Protein AF-A0A9P8PNG7-F1 (afdb_monomer)

InterPro domains:
  IPR003750 Putative RNA methyltransferase C9orf114-like [PF02598] (28-281)
  IPR003750 Putative RNA methyltransferase C9orf114-like [PTHR12150] (26-283)
  IPR029026 tRNA (guanine-N1-)-methyltransferase, N-terminal [G3DSA:3.40.1280.10] (13-124)
  IPR029026 tRNA (guanine-N1-)-methyltransferase, N-terminal [G3DSA:3.40.1280.10] (131-284)
  IPR029028 Alpha/beta knot methyltransferases [SSF75217] (38-167)

Solvent-accessible surface area (backbone atoms only — not comparable to full-atom values): 18399 Å² total; per-residue (Å²): 141,81,91,77,82,88,84,89,85,85,85,86,88,82,90,76,94,81,83,89,76,90,78,83,79,89,73,92,68,84,79,78,77,68,70,79,71,82,72,78,51,69,66,60,53,50,52,49,52,52,56,47,51,52,68,43,46,80,73,46,46,78,76,74,49,60,74,89,56,53,71,74,38,71,62,60,74,77,49,86,62,59,66,59,25,73,66,56,54,86,61,92,78,53,54,54,39,59,26,37,25,35,67,99,65,66,100,66,74,86,75,75,87,72,91,77,76,76,78,69,62,54,28,40,33,26,45,59,65,58,99,57,67,47,66,41,57,99,51,72,42,58,48,78,38,79,44,37,30,34,66,83,74,25,36,82,49,54,65,65,72,70,47,62,87,39,63,74,90,39,49,47,84,68,78,85,80,81,86,60,89,46,49,64,40,58,58,77,66,41,93,43,95,85,36,61,74,42,31,32,40,27,76,14,58,44,74,78,73,75,92,75,84,73,97,58,49,71,68,72,81,69,90,73,95,72,42,74,40,79,46,76,38,36,65,68,60,52,42,50,41,37,63,76,35,41,89,79,41,79,95,63,92,55,64,65,82,69,45,66,18,33,52,88,69,75,80,59,32,46,52,76,58,37,51,54,53,51,52,54,54,59,77,73,101

Secondary structure (DSSP, 8-state):
-----PPP------------------------------PPPHHHHHHHHHHHHHTS-GGGHHHHS-GGGGGGHHHHTTSPP-TTSGGGS--TT-SEEEEEEE-S--SSSPPP--TT----SEESEEE-SSSSPEEPSS--EETT-EEEEETTTTEEE-HHHHHTT--GGG----------SSHHHHHHT-SSTT--SEEEEEE-S--S--------PBP---SS---EEEEEE-HHHHHHHHHHHGGGSTT---GGGG-SEE----TT--HHHHHHHHHHHHHT-

Foldseek 3Di:
DDDDDDDDDDDDDDDDDDDDDDDDDPDPDPPPPPPPPPDDDPVLVLVLLLQVVLLDAPLCCPVQDDPVNVVSCPPSVVDDRPCLAPQNDPDPPQQKAKWFAAAPDDPDDDDDCPPDDDPPQWAQWTCRNDPGTQGADPDIDGHGDIFMARSVNRHTDDLCVSQVPQDDSSNDNGDHRDDQPALVCLFPVDPDPVTFPFEEEEEAQDQPDPPDDQPAAADDDDPDDGRYHYDYYHPVVQQVRCVVCVVVVPPDDGSSVRHRHYHYDDPNHHSVRSVVRSVVVVVVD

Sequence (285 aa):
MDSLRAPVEEPLNLNSNADKKKIKFDDDVQTQTSKPREDISEETMIIATILQYFVTPPYLVKTIFKQKFFKNFRYAKNLPKLSTLPFMATSVHARFREGLTVRMGKISKPLNKSKNHQPLKNTRYVNIGYQKYLELQGQQVPTNVRVTVDTETKKVVSPLEAYKEQVGAKSSYGYHVRIAKTFSSIFTESSYKDGYSQSIYINSGDYFHKDVKLDLPSFELKNGNANLLLLLCKFNDLDYAFQQDRKNLGGIEKVEEFLDSIVEIPEGVRVEDACLIALTKISNS

Structure (mmCIF, N/CA/C/O backbone):
data_AF-A0A9P8PNG7-F1
#
_entry.id   AF-A0A9P8PNG7-F1
#
loop_
_atom_site.group_PDB
_atom_site.id
_atom_site.type_symbol
_atom_site.label_atom_id
_atom_site.label_alt_id
_atom_site.label_comp_id
_atom_site.label_asym_id
_atom_site.label_entity_id
_atom_site.label_seq_id
_atom_site.pdbx_PDB_ins_code
_atom_site.Cartn_x
_atom_site.Cartn_y
_atom_site.Cartn_z
_atom_site.occupancy
_atom_site.B_iso_or_equiv
_atom_site.auth_seq_id
_atom_site.auth_comp_id
_atom_site.auth_asym_id
_atom_site.auth_atom_id
_atom_site.pdbx_PDB_model_num
ATOM 1 N N . MET A 1 1 ? -8.939 81.592 -3.211 1.00 36.41 1 MET A N 1
ATOM 2 C CA . MET A 1 1 ? -9.921 81.298 -4.267 1.00 36.41 1 MET A CA 1
ATOM 3 C C . MET A 1 1 ? -9.529 79.970 -4.886 1.00 36.41 1 MET A C 1
ATOM 5 O O . MET A 1 1 ? -8.485 79.918 -5.512 1.00 36.41 1 MET A O 1
ATOM 9 N N . ASP A 1 2 ? -10.198 78.845 -4.727 1.00 35.28 2 ASP A N 1
ATOM 10 C CA . ASP A 1 2 ? -11.208 78.378 -3.784 1.00 35.28 2 ASP A CA 1
ATOM 11 C C . ASP A 1 2 ? -11.033 76.858 -3.761 1.00 35.28 2 ASP A C 1
ATOM 13 O O . ASP A 1 2 ? -10.887 76.224 -4.806 1.00 35.28 2 ASP A O 1
ATOM 17 N N . SER A 1 3 ? -10.985 76.282 -2.566 1.00 38.31 3 SER A N 1
ATOM 18 C CA . SER A 1 3 ? -10.995 74.844 -2.336 1.00 38.31 3 SER A CA 1
ATOM 19 C C . SER A 1 3 ? -12.445 74.396 -2.158 1.00 38.31 3 SER A C 1
ATOM 21 O O . SER A 1 3 ? -13.113 74.797 -1.209 1.00 38.31 3 SER A O 1
ATOM 23 N N . LEU A 1 4 ? -12.952 73.556 -3.059 1.00 33.12 4 LEU A N 1
ATOM 24 C CA . LEU A 1 4 ? -14.296 72.975 -2.960 1.00 33.12 4 LEU A CA 1
ATOM 25 C C . LEU A 1 4 ? -14.180 71.484 -3.299 1.00 33.12 4 LEU A C 1
ATOM 27 O O . LEU A 1 4 ? -13.807 71.119 -4.406 1.00 33.12 4 LEU A O 1
ATOM 31 N N . ARG A 1 5 ? -14.154 70.617 -2.278 1.00 33.41 5 ARG A N 1
ATOM 32 C CA . ARG A 1 5 ? -15.317 69.917 -1.693 1.00 33.41 5 ARG A CA 1
ATOM 33 C C . ARG A 1 5 ? -16.067 69.062 -2.718 1.00 33.41 5 ARG A C 1
ATOM 35 O O . ARG A 1 5 ? -16.719 69.580 -3.614 1.00 33.41 5 ARG A O 1
ATOM 42 N N . ALA A 1 6 ? -16.009 67.748 -2.506 1.00 38.78 6 ALA A N 1
ATOM 43 C CA . ALA A 1 6 ? -16.925 66.789 -3.110 1.00 38.78 6 ALA A CA 1
ATOM 44 C C . ALA A 1 6 ? -18.362 67.017 -2.603 1.00 38.78 6 ALA A C 1
ATOM 46 O O . ALA A 1 6 ?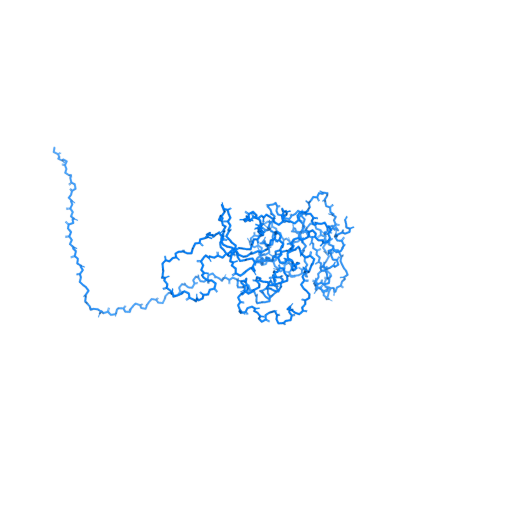 -18.525 67.392 -1.436 1.00 38.78 6 ALA A O 1
ATOM 47 N N . PRO A 1 7 ? -19.391 66.711 -3.409 1.00 36.28 7 PRO A N 1
ATOM 48 C CA . PRO A 1 7 ? -20.730 66.480 -2.903 1.00 36.28 7 PRO A CA 1
ATOM 49 C C . PRO A 1 7 ? -21.071 64.987 -2.839 1.00 36.28 7 PRO A C 1
ATOM 51 O O . PRO A 1 7 ? -20.783 64.195 -3.734 1.00 36.28 7 PRO A O 1
ATOM 54 N N . VAL A 1 8 ? -21.703 64.671 -1.718 1.00 37.38 8 VAL A N 1
ATOM 55 C CA . VAL A 1 8 ? -22.447 63.468 -1.355 1.00 37.38 8 VAL A CA 1
ATOM 56 C C . VAL A 1 8 ? -23.731 63.394 -2.180 1.00 37.38 8 VAL A C 1
ATOM 58 O O . VAL A 1 8 ? -24.441 64.392 -2.229 1.00 37.38 8 VAL A O 1
ATOM 61 N N . GLU A 1 9 ? -24.085 62.216 -2.699 1.00 32.47 9 GLU A N 1
ATOM 62 C CA . GLU A 1 9 ? -25.485 61.861 -2.970 1.00 32.47 9 GLU A CA 1
ATOM 63 C C . GLU A 1 9 ? -25.753 60.389 -2.610 1.00 32.47 9 GLU A C 1
ATOM 65 O O . GLU A 1 9 ? -25.312 59.453 -3.270 1.00 32.47 9 GLU A O 1
ATOM 70 N N . GLU A 1 10 ? -26.510 60.214 -1.534 1.00 30.70 10 GLU A N 1
ATOM 71 C CA . GLU A 1 10 ? -27.479 59.138 -1.316 1.00 30.70 10 GLU A CA 1
ATOM 72 C C . GLU A 1 10 ? -28.811 59.853 -0.999 1.00 30.70 10 GLU A C 1
ATOM 74 O O . GLU A 1 10 ? -28.762 61.011 -0.568 1.00 30.70 10 GLU A O 1
ATOM 79 N N . PRO A 1 11 ? -29.994 59.213 -1.073 1.00 41.03 11 PRO A N 1
ATOM 80 C CA . PRO A 1 11 ? -30.281 57.834 -1.484 1.00 41.03 11 PRO A CA 1
ATOM 81 C C . PRO A 1 11 ? -31.478 57.761 -2.462 1.00 41.03 11 PRO A C 1
ATOM 83 O O . PRO A 1 11 ? -32.134 58.762 -2.719 1.00 41.03 11 PRO A O 1
ATOM 86 N N . LEU A 1 12 ? -31.848 56.568 -2.945 1.00 29.08 12 LEU A N 1
ATOM 87 C CA . LEU A 1 12 ? -33.268 56.191 -3.060 1.00 29.08 12 LEU A CA 1
ATOM 88 C C . LEU A 1 12 ? -33.429 54.676 -3.227 1.00 29.08 12 LEU A C 1
ATOM 90 O O . LEU A 1 12 ? -32.909 54.035 -4.135 1.00 29.08 12 LEU A O 1
ATOM 94 N N . ASN A 1 13 ? -34.164 54.133 -2.266 1.00 31.81 13 ASN A N 1
ATOM 95 C CA . ASN A 1 13 ? -34.478 52.737 -2.038 1.00 31.81 13 ASN A CA 1
ATOM 96 C C . ASN A 1 13 ? -35.727 52.363 -2.852 1.00 31.81 13 ASN A C 1
ATOM 98 O O . ASN A 1 13 ? -36.773 52.986 -2.678 1.00 31.81 13 ASN A O 1
ATOM 102 N N . LEU A 1 14 ? -35.639 51.348 -3.712 1.00 29.52 14 LEU A N 1
ATOM 103 C CA . LEU A 1 14 ? -36.788 50.784 -4.425 1.00 29.52 14 LEU A CA 1
ATOM 104 C C . LEU A 1 14 ? -36.790 49.262 -4.273 1.00 29.52 14 LEU A C 1
ATOM 106 O O . LEU A 1 14 ? -36.265 48.520 -5.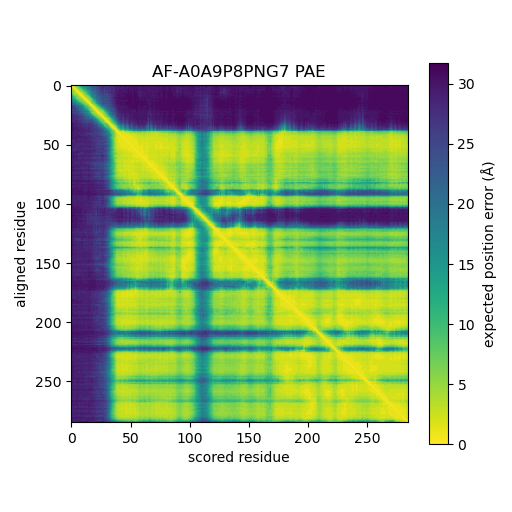098 1.00 29.52 14 LEU A O 1
ATOM 110 N N . ASN A 1 15 ? -37.427 48.809 -3.194 1.00 30.11 15 ASN A N 1
ATOM 111 C CA . ASN A 1 15 ? -37.996 47.473 -3.099 1.00 30.11 15 ASN A CA 1
ATOM 112 C C . ASN A 1 15 ? -39.473 47.549 -3.506 1.00 30.11 15 ASN A C 1
ATOM 114 O O . ASN A 1 15 ? -40.310 47.990 -2.720 1.00 30.11 15 ASN A O 1
ATOM 118 N N . SER A 1 16 ? -39.813 47.049 -4.691 1.00 33.28 16 SER A N 1
ATOM 119 C CA . SER A 1 16 ? -41.145 46.498 -4.952 1.00 33.28 16 SER A CA 1
ATOM 120 C C . SER A 1 16 ? -41.071 45.426 -6.042 1.00 33.28 16 SER A C 1
ATOM 122 O O . SER A 1 16 ? -40.831 45.677 -7.217 1.00 33.28 16 SER A O 1
ATOM 124 N N . ASN A 1 17 ? -41.261 44.180 -5.606 1.00 32.38 17 ASN A N 1
ATOM 125 C CA . ASN A 1 17 ? -41.518 43.030 -6.461 1.00 32.38 17 ASN A CA 1
ATOM 126 C C . ASN A 1 17 ? -42.941 43.122 -7.027 1.00 32.38 17 ASN A C 1
ATOM 128 O O . ASN A 1 17 ? -43.886 43.011 -6.247 1.00 32.38 17 ASN A O 1
ATOM 132 N N . ALA A 1 18 ? -43.094 43.204 -8.350 1.00 30.88 18 ALA A N 1
ATOM 133 C CA . ALA A 1 18 ? -44.226 42.608 -9.065 1.00 30.88 18 ALA A CA 1
ATOM 134 C C . ALA A 1 18 ? -43.918 42.421 -10.567 1.00 30.88 18 ALA A C 1
ATOM 136 O O . ALA A 1 18 ? -43.518 43.347 -11.260 1.00 30.88 18 ALA A O 1
ATOM 137 N N . ASP A 1 19 ? -44.162 41.192 -11.030 1.00 34.00 19 ASP A N 1
ATOM 138 C CA . ASP A 1 19 ? -44.520 40.786 -12.396 1.00 34.00 19 ASP A CA 1
ATOM 139 C C . ASP A 1 19 ? -43.464 40.637 -13.511 1.00 34.00 19 ASP A C 1
ATOM 141 O O . ASP A 1 19 ? -43.309 41.416 -14.446 1.00 34.00 19 ASP A O 1
ATOM 145 N N . LYS A 1 20 ? -42.833 39.455 -13.455 1.00 37.72 20 LYS A N 1
ATOM 146 C CA . LYS A 1 20 ? -42.592 38.489 -14.549 1.00 37.72 20 LYS A CA 1
ATOM 147 C C . LYS A 1 20 ? -42.853 38.975 -15.993 1.00 37.72 20 LYS A C 1
ATOM 149 O O . LYS A 1 20 ? -43.935 38.773 -16.543 1.00 37.72 20 LYS A O 1
ATOM 154 N N . LYS A 1 21 ? -41.770 39.304 -16.701 1.00 34.97 21 LYS A N 1
ATOM 155 C CA . LYS A 1 21 ? -41.579 38.896 -18.105 1.00 34.97 21 LYS A CA 1
ATOM 156 C C . LYS A 1 21 ? -40.333 38.020 -18.200 1.00 34.97 21 LYS A C 1
ATOM 158 O O . LYS A 1 21 ? -39.232 38.446 -17.876 1.00 34.97 21 LYS A O 1
ATOM 163 N N . LYS A 1 22 ? -40.534 36.759 -18.599 1.00 33.22 22 LYS A N 1
ATOM 164 C CA . LYS A 1 22 ? -39.462 35.807 -18.910 1.00 33.22 22 LYS A CA 1
ATOM 165 C C . LYS A 1 22 ? -38.735 36.300 -20.158 1.00 33.22 22 LYS A C 1
ATOM 167 O O . LYS A 1 22 ? -39.289 36.200 -21.249 1.00 33.22 22 LYS A O 1
ATOM 172 N N . ILE A 1 23 ? -37.518 36.802 -19.997 1.00 40.41 23 ILE A N 1
ATOM 173 C CA . ILE A 1 23 ? -36.607 37.019 -21.118 1.00 40.41 23 ILE A CA 1
ATOM 174 C C . ILE A 1 23 ? -35.769 35.745 -21.239 1.00 40.41 23 ILE A C 1
ATOM 176 O O . ILE A 1 23 ? -34.995 35.413 -20.343 1.00 40.41 23 ILE A O 1
ATOM 180 N N . LYS A 1 24 ? -36.023 34.977 -22.301 1.00 32.12 24 LYS A N 1
ATOM 181 C CA . LYS A 1 24 ? -35.167 33.871 -22.732 1.00 32.12 24 LYS A CA 1
ATOM 182 C C . LYS A 1 24 ? -33.953 34.488 -23.420 1.00 32.12 24 LYS A C 1
ATOM 184 O O . LYS A 1 24 ? -34.118 35.111 -24.462 1.00 32.12 24 LYS A O 1
ATOM 189 N N . PHE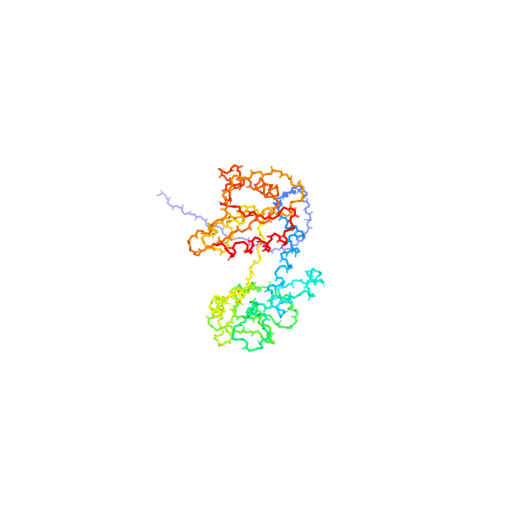 A 1 25 ? -32.777 34.290 -22.845 1.00 34.91 25 PHE A N 1
ATOM 190 C CA . PHE A 1 25 ? -31.523 34.395 -23.576 1.00 34.91 25 PHE A CA 1
ATOM 191 C C . PHE A 1 25 ? -31.069 32.959 -23.853 1.00 34.91 25 PHE A C 1
ATOM 193 O O . PHE A 1 25 ? -30.659 32.255 -22.931 1.00 34.91 25 PHE A O 1
ATOM 200 N N . ASP A 1 26 ? -31.273 32.508 -25.094 1.00 37.28 26 ASP A N 1
ATOM 201 C CA . ASP A 1 26 ? -30.533 31.376 -25.656 1.00 37.28 26 ASP A CA 1
ATOM 202 C C . ASP A 1 26 ? -29.139 31.912 -25.982 1.00 37.28 26 ASP A C 1
ATOM 204 O O . ASP A 1 26 ? -28.942 32.531 -27.022 1.00 37.28 26 ASP A O 1
ATOM 208 N N . ASP A 1 27 ? -28.200 31.710 -25.064 1.00 34.91 27 ASP A N 1
ATOM 209 C CA . ASP A 1 27 ? -26.776 31.746 -25.379 1.00 34.91 27 ASP A CA 1
ATOM 210 C C . ASP A 1 27 ? -26.239 30.328 -25.192 1.00 34.91 27 ASP A C 1
ATOM 212 O O . ASP A 1 27 ? -25.815 29.906 -24.110 1.00 34.91 27 ASP A O 1
ATOM 216 N N . ASP A 1 28 ? -26.317 29.580 -26.291 1.00 40.34 28 ASP A N 1
ATOM 217 C CA . ASP A 1 28 ? -25.558 28.365 -26.545 1.00 40.34 28 ASP A CA 1
ATOM 218 C C . ASP A 1 28 ? -24.060 28.685 -26.499 1.00 40.34 28 ASP A C 1
ATOM 220 O O . ASP A 1 28 ? -23.395 28.890 -27.511 1.00 40.34 28 ASP A O 1
ATOM 224 N N . VAL A 1 29 ? -23.500 28.687 -25.294 1.00 34.41 29 VAL A N 1
ATOM 225 C CA . VAL A 1 29 ? -22.080 28.421 -25.084 1.00 34.41 29 VAL A CA 1
ATOM 226 C C . VAL A 1 29 ? -21.979 27.420 -23.945 1.00 34.41 29 VAL A C 1
ATOM 228 O O . VAL A 1 29 ? -21.749 27.751 -22.782 1.00 34.41 29 VAL A O 1
ATOM 231 N N . GLN A 1 30 ? -22.159 26.143 -24.289 1.00 31.52 30 GLN A N 1
ATOM 232 C CA . GLN A 1 30 ? -21.632 25.056 -23.477 1.00 31.52 30 GLN A CA 1
ATOM 233 C C . GLN A 1 30 ? -20.105 25.142 -23.505 1.00 31.52 30 GLN A C 1
ATOM 235 O O . GLN A 1 30 ? -19.435 24.449 -24.269 1.00 31.52 30 GLN A O 1
ATOM 240 N N . THR A 1 31 ? -19.525 25.970 -22.641 1.00 32.62 31 THR A N 1
ATOM 241 C CA . THR A 1 31 ? -18.119 25.838 -22.272 1.00 32.62 31 THR A CA 1
ATOM 242 C C . THR A 1 31 ? -18.007 24.581 -21.414 1.00 32.62 31 THR A C 1
ATOM 244 O O . THR A 1 31 ? -17.986 24.632 -20.182 1.00 32.62 31 THR A O 1
ATOM 247 N N . GLN A 1 32 ? -17.969 23.420 -22.070 1.00 36.47 32 GLN A N 1
ATOM 248 C CA . GLN A 1 32 ? -17.536 22.165 -21.469 1.00 36.47 32 GLN A CA 1
ATOM 249 C C . GLN A 1 32 ? -16.052 22.301 -21.115 1.00 36.47 32 GLN A C 1
ATOM 251 O O . GLN A 1 32 ? -15.165 21.806 -21.797 1.00 36.47 32 GLN A O 1
ATOM 256 N N . THR A 1 33 ? -15.765 22.975 -20.007 1.00 38.25 33 THR A N 1
ATOM 257 C CA . THR A 1 33 ? -14.509 22.798 -19.278 1.00 38.25 33 THR A CA 1
ATOM 258 C C . THR A 1 33 ? -14.675 21.653 -18.283 1.00 38.25 33 THR A C 1
ATOM 260 O O . THR A 1 33 ? -14.358 21.756 -17.100 1.00 38.25 33 THR A O 1
ATOM 263 N N . SER A 1 34 ? -15.157 20.506 -18.764 1.00 36.56 34 SER A N 1
ATOM 264 C CA . SER A 1 34 ? -14.860 19.243 -18.105 1.00 36.56 34 SER A CA 1
ATOM 265 C C . SER A 1 34 ? -13.420 18.896 -18.461 1.00 36.56 34 SER A C 1
ATOM 267 O O . SER A 1 34 ? -13.156 18.267 -19.483 1.00 36.56 34 SER A O 1
ATOM 269 N N . LYS A 1 35 ? -12.467 19.297 -17.608 1.00 42.03 35 LYS A N 1
ATOM 270 C CA . LYS A 1 35 ? -11.224 18.522 -17.501 1.00 42.03 35 LYS A CA 1
ATOM 271 C C . LYS A 1 35 ? -11.658 17.057 -17.380 1.00 42.03 35 LYS A C 1
ATOM 273 O O . LYS A 1 35 ? -12.482 16.798 -16.493 1.00 42.03 35 LYS A O 1
ATOM 278 N N . PRO A 1 36 ? -11.189 16.123 -18.223 1.00 39.75 36 PRO A N 1
ATOM 279 C CA . PRO A 1 36 ? -11.459 14.723 -17.969 1.00 39.75 36 PRO A CA 1
ATOM 280 C C . PRO A 1 36 ? -10.836 14.440 -16.604 1.00 39.75 36 PRO A C 1
ATOM 282 O O . PRO A 1 36 ? -9.623 14.514 -16.420 1.00 39.75 36 PRO A O 1
ATOM 285 N N . ARG A 1 37 ? -11.676 14.224 -15.589 1.00 49.56 37 ARG A N 1
ATOM 286 C CA . ARG A 1 37 ? -11.213 13.456 -14.444 1.00 49.56 37 ARG A CA 1
ATOM 287 C C . ARG A 1 37 ? -10.937 12.102 -15.061 1.00 49.56 37 ARG A C 1
ATOM 289 O O . ARG A 1 37 ? -11.875 11.476 -15.534 1.00 49.56 37 ARG A O 1
ATOM 296 N N . GLU A 1 38 ? -9.670 11.724 -15.155 1.00 59.75 38 GLU A N 1
ATOM 297 C CA . GLU A 1 38 ? -9.319 10.341 -15.448 1.00 59.75 38 GLU A CA 1
ATOM 298 C C . GLU A 1 38 ? -10.017 9.493 -14.388 1.00 59.75 38 GLU A C 1
ATOM 300 O O . GLU A 1 38 ? -9.663 9.506 -13.201 1.00 59.75 38 GLU A O 1
ATOM 305 N N . ASP A 1 39 ? -11.127 8.893 -14.800 1.00 78.12 39 ASP A N 1
ATOM 306 C CA . ASP A 1 39 ? -11.929 8.051 -13.945 1.00 78.12 39 ASP A CA 1
ATOM 307 C C . ASP A 1 39 ? -11.121 6.777 -13.704 1.00 78.12 39 ASP A C 1
ATOM 309 O O . ASP A 1 39 ? -10.657 6.114 -14.629 1.00 78.12 39 ASP A O 1
ATOM 313 N N . ILE A 1 40 ? -10.904 6.467 -12.426 1.00 88.25 40 ILE A N 1
ATOM 314 C CA . ILE A 1 40 ? -10.203 5.252 -12.015 1.00 88.25 40 ILE A CA 1
ATOM 315 C C . ILE A 1 40 ? -11.011 4.056 -12.529 1.00 88.25 40 ILE A C 1
ATOM 317 O O . ILE A 1 40 ? -12.208 3.970 -12.237 1.00 88.25 40 ILE A O 1
ATOM 321 N N . SER A 1 41 ? -10.358 3.136 -13.248 1.00 91.19 41 SER A N 1
ATOM 322 C CA . SER A 1 41 ? -11.032 1.967 -13.823 1.00 91.19 41 SER A CA 1
ATOM 323 C C . SER A 1 41 ? -11.742 1.124 -12.761 1.00 91.19 41 SER A C 1
ATOM 325 O O . SER A 1 41 ? -11.333 1.067 -11.590 1.00 91.19 41 SER A O 1
ATOM 327 N N . GLU A 1 42 ? -12.823 0.451 -13.160 1.00 91.38 42 GLU A N 1
ATOM 328 C CA . GLU A 1 42 ? -13.585 -0.396 -12.244 1.00 91.38 42 GLU A CA 1
ATOM 329 C C . GLU A 1 42 ? -12.723 -1.538 -11.691 1.00 91.38 42 GLU A C 1
ATOM 331 O O . GLU A 1 42 ? -12.808 -1.841 -10.499 1.00 91.38 42 GLU A O 1
ATOM 336 N N . GLU A 1 43 ? -11.836 -2.109 -12.506 1.00 92.56 43 GLU A N 1
ATOM 337 C CA . GLU A 1 43 ? -10.895 -3.168 -12.134 1.00 92.56 43 GLU A CA 1
ATOM 338 C C . GLU A 1 43 ? -9.923 -2.691 -11.052 1.00 92.56 43 GLU A C 1
ATOM 340 O O . GLU A 1 43 ? -9.762 -3.354 -10.022 1.00 92.56 43 GLU A O 1
ATOM 345 N N . THR A 1 44 ? -9.345 -1.498 -11.227 1.00 93.25 44 THR A N 1
ATOM 346 C CA . THR A 1 44 ? -8.459 -0.875 -10.231 1.00 93.25 44 THR A CA 1
ATOM 347 C C . THR A 1 44 ? -9.198 -0.668 -8.914 1.00 93.25 44 THR A C 1
ATOM 349 O O . THR A 1 44 ? -8.700 -1.013 -7.838 1.00 93.25 44 THR A O 1
ATOM 352 N N . MET A 1 45 ? -10.431 -0.161 -8.985 1.00 93.12 45 MET A N 1
ATOM 353 C CA . MET A 1 45 ? -11.269 0.030 -7.805 1.00 93.12 45 MET A CA 1
ATOM 354 C C . MET A 1 45 ? -11.626 -1.294 -7.125 1.00 93.12 45 MET A C 1
ATOM 356 O O . MET A 1 45 ? -11.673 -1.340 -5.893 1.00 93.12 45 MET A O 1
ATOM 360 N N . ILE A 1 46 ? -11.877 -2.366 -7.881 1.00 94.38 46 ILE A N 1
ATOM 361 C CA . ILE A 1 46 ? -12.158 -3.702 -7.341 1.00 94.38 46 ILE A CA 1
ATOM 362 C C . ILE A 1 46 ? -10.946 -4.221 -6.571 1.00 94.38 46 ILE A C 1
ATOM 364 O O . ILE A 1 46 ? -11.098 -4.567 -5.396 1.00 94.38 46 ILE A O 1
ATOM 368 N N . ILE A 1 47 ? -9.760 -4.220 -7.185 1.00 94.00 47 ILE A N 1
ATOM 369 C CA . ILE A 1 47 ? -8.524 -4.707 -6.559 1.00 94.00 47 ILE A CA 1
ATOM 370 C C . ILE A 1 47 ? -8.226 -3.902 -5.292 1.00 94.00 47 ILE A C 1
ATOM 372 O O . ILE A 1 47 ? -8.092 -4.484 -4.214 1.00 94.00 47 ILE A O 1
ATOM 376 N N . ALA A 1 48 ? -8.228 -2.569 -5.376 1.00 94.94 48 ALA A N 1
ATOM 377 C CA . ALA A 1 48 ? -7.965 -1.709 -4.224 1.00 94.94 48 ALA A CA 1
ATOM 378 C C . ALA A 1 48 ? -8.965 -1.951 -3.078 1.00 94.94 48 ALA A C 1
ATOM 380 O O . ALA A 1 48 ? -8.592 -2.022 -1.906 1.00 94.94 48 ALA A O 1
ATOM 381 N N . THR A 1 49 ? -10.243 -2.142 -3.412 1.00 95.06 49 THR A N 1
ATOM 382 C CA . THR A 1 49 ? -11.304 -2.422 -2.437 1.00 95.06 49 THR A CA 1
ATOM 383 C C . THR A 1 49 ? -11.121 -3.784 -1.763 1.00 95.06 49 THR A C 1
ATOM 385 O O . THR A 1 49 ? -11.314 -3.895 -0.550 1.00 95.06 49 THR A O 1
ATOM 388 N N . ILE A 1 50 ? -10.741 -4.820 -2.517 1.00 95.19 50 ILE A N 1
ATOM 389 C CA . ILE A 1 50 ? -10.482 -6.165 -1.985 1.00 95.19 50 ILE A CA 1
ATOM 390 C C . ILE A 1 50 ? -9.239 -6.158 -1.088 1.00 95.19 50 ILE A C 1
ATOM 392 O O . ILE A 1 50 ? -9.300 -6.660 0.036 1.00 95.19 50 ILE A O 1
ATOM 396 N N . LEU A 1 51 ? -8.143 -5.530 -1.519 1.00 94.44 51 LEU A N 1
ATOM 397 C CA . LEU A 1 51 ? -6.929 -5.402 -0.709 1.00 94.44 51 LEU A CA 1
ATOM 398 C C . LEU A 1 51 ? -7.2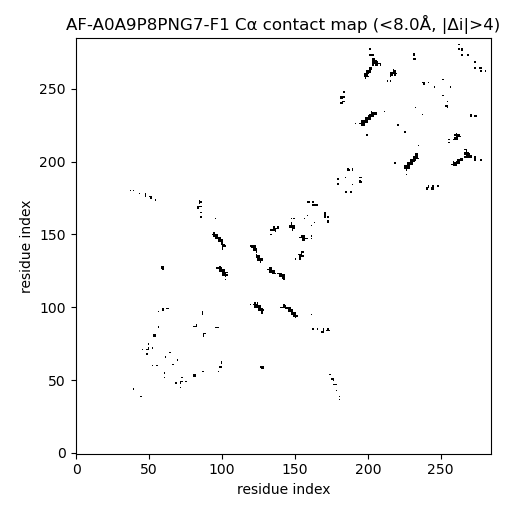09 -4.642 0.593 1.00 94.44 51 LEU A C 1
ATOM 400 O O . LEU A 1 51 ? -6.838 -5.109 1.672 1.00 94.44 51 LEU A O 1
ATOM 404 N N . GLN A 1 52 ? -7.944 -3.527 0.529 1.00 93.81 52 GLN A N 1
ATOM 405 C CA . GLN A 1 52 ? -8.338 -2.772 1.720 1.00 93.81 52 GLN A CA 1
ATOM 406 C C . GLN A 1 52 ? -9.221 -3.615 2.651 1.00 93.81 52 GLN A C 1
ATOM 408 O O . GLN A 1 52 ? -9.142 -3.486 3.874 1.00 93.81 52 GLN A O 1
ATOM 413 N N . TYR A 1 53 ? -10.066 -4.493 2.107 1.00 94.56 53 TYR A N 1
ATOM 414 C CA . TYR A 1 53 ? -10.933 -5.363 2.900 1.00 94.56 53 TYR A CA 1
ATOM 415 C C . TYR A 1 53 ? -10.140 -6.359 3.749 1.00 94.56 53 TYR A C 1
ATOM 417 O O . TYR A 1 53 ? -10.510 -6.587 4.904 1.00 94.56 53 TYR A O 1
ATOM 425 N N . PHE A 1 54 ? -9.051 -6.933 3.236 1.00 93.12 54 PHE A N 1
ATOM 426 C CA . PHE A 1 54 ? -8.245 -7.912 3.978 1.00 93.12 54 PHE A CA 1
ATOM 427 C C . PHE A 1 54 ? -7.478 -7.321 5.163 1.00 93.12 54 PHE A C 1
ATOM 429 O O . PHE A 1 54 ? -7.372 -7.990 6.188 1.00 93.12 54 PHE A O 1
ATOM 436 N N . VAL A 1 55 ? -7.055 -6.057 5.083 1.00 91.19 55 VAL A N 1
ATOM 437 C CA . VAL A 1 55 ? -6.383 -5.339 6.186 1.00 91.19 55 VAL A CA 1
ATOM 438 C C . VAL A 1 55 ? -7.356 -4.615 7.132 1.00 91.19 55 VAL A C 1
ATOM 440 O O . VAL A 1 55 ? -6.949 -4.004 8.123 1.00 91.19 55 VAL A O 1
ATOM 443 N N . THR A 1 56 ? -8.661 -4.645 6.848 1.00 91.75 56 THR A N 1
ATOM 444 C CA . THR A 1 56 ? -9.682 -3.975 7.667 1.00 91.75 56 THR A CA 1
ATOM 445 C C . THR A 1 56 ? -10.259 -4.925 8.725 1.00 91.75 56 THR A C 1
ATOM 447 O O . THR A 1 56 ? -10.806 -5.968 8.349 1.00 91.75 56 THR A O 1
ATOM 450 N N . PRO A 1 57 ? -10.222 -4.566 10.026 1.00 89.88 57 PRO A N 1
ATOM 451 C CA . PRO A 1 57 ? -10.854 -5.352 11.082 1.00 89.88 57 PRO A CA 1
ATOM 452 C C . PRO A 1 57 ? -12.341 -5.615 10.796 1.00 89.88 57 PRO A C 1
ATOM 454 O O . PRO A 1 57 ? -13.049 -4.686 10.385 1.00 89.88 57 PRO A O 1
ATOM 457 N N . PRO A 1 58 ? -12.866 -6.831 11.053 1.00 89.69 58 PRO A N 1
ATOM 458 C CA . PRO A 1 58 ? -14.245 -7.197 10.709 1.00 89.69 58 PRO A CA 1
ATOM 459 C C . PRO A 1 58 ? -15.309 -6.223 11.236 1.00 89.69 58 PRO A C 1
ATOM 461 O O . PRO A 1 58 ? -16.273 -5.910 10.535 1.00 89.69 58 PRO A O 1
ATOM 464 N N . TYR A 1 59 ? -15.104 -5.686 12.442 1.00 89.94 59 TYR A N 1
ATOM 465 C CA . TYR A 1 59 ? -16.024 -4.747 13.089 1.00 89.94 59 TYR A CA 1
ATOM 466 C C . TYR A 1 59 ? -16.053 -3.347 12.443 1.00 89.94 59 TYR A C 1
ATOM 468 O O . TYR A 1 59 ? -16.992 -2.591 12.683 1.00 89.94 59 TYR A O 1
ATOM 476 N N . LEU A 1 60 ? -15.076 -2.994 11.595 1.00 91.69 60 LEU A N 1
ATOM 477 C CA . LEU A 1 60 ? -15.036 -1.712 10.875 1.00 91.69 60 LEU A CA 1
ATOM 478 C C . LEU A 1 60 ? -15.531 -1.801 9.432 1.00 91.69 60 LEU A C 1
ATOM 480 O O . LEU A 1 60 ? -15.805 -0.762 8.833 1.00 91.69 60 LEU A O 1
ATOM 484 N N . VAL A 1 61 ? -15.689 -3.005 8.871 1.00 92.06 61 VAL A N 1
ATOM 485 C CA . VAL A 1 61 ? -16.033 -3.197 7.449 1.00 92.06 61 VAL A CA 1
ATOM 486 C C . VAL A 1 61 ? -17.292 -2.414 7.063 1.00 92.06 61 VAL A C 1
ATOM 488 O O . VAL A 1 61 ? -17.289 -1.686 6.073 1.00 92.06 61 VAL A O 1
ATOM 491 N N . LYS A 1 62 ? -18.360 -2.498 7.865 1.00 90.00 62 LYS A N 1
ATOM 492 C CA . LYS A 1 62 ? -19.624 -1.797 7.575 1.00 90.00 62 LYS A CA 1
ATOM 493 C C . LYS A 1 62 ? -19.517 -0.272 7.670 1.00 90.00 62 LYS A C 1
ATOM 495 O O . LYS A 1 62 ? -20.327 0.422 7.065 1.00 90.00 62 LYS A O 1
ATOM 500 N N . THR A 1 63 ? -18.550 0.232 8.431 1.00 89.56 63 THR A N 1
ATOM 501 C CA . THR A 1 63 ? -18.327 1.668 8.630 1.00 89.56 63 THR A CA 1
ATOM 502 C C . THR A 1 63 ? -17.449 2.249 7.522 1.00 89.56 63 THR A C 1
ATOM 504 O O . THR A 1 63 ? -17.701 3.355 7.057 1.00 89.56 63 THR A O 1
ATOM 507 N N . ILE A 1 64 ? -16.426 1.504 7.090 1.00 90.00 64 ILE A N 1
ATOM 508 C CA . ILE A 1 64 ? -15.440 1.954 6.097 1.00 90.00 64 ILE A CA 1
ATOM 509 C C . ILE A 1 64 ? -15.982 1.824 4.671 1.00 90.00 64 ILE A C 1
ATOM 511 O O . ILE A 1 64 ? -15.810 2.727 3.851 1.00 90.00 64 ILE A O 1
ATOM 515 N N . PHE A 1 65 ? -16.650 0.715 4.353 1.00 92.12 65 PHE A N 1
ATOM 516 C CA . PHE A 1 65 ? -17.062 0.431 2.984 1.00 92.12 65 PHE A CA 1
ATOM 517 C C . PHE A 1 65 ? -18.502 0.869 2.721 1.00 92.12 65 PHE A C 1
ATOM 519 O O . PHE A 1 65 ? -19.434 0.534 3.451 1.00 92.12 65 PHE A O 1
ATOM 526 N N . LYS A 1 66 ? -18.706 1.576 1.605 1.00 90.62 66 LYS A N 1
ATOM 527 C CA . LYS A 1 66 ? -20.050 1.867 1.091 1.00 90.62 66 LYS A CA 1
ATOM 528 C C . LYS A 1 66 ? -20.717 0.569 0.627 1.00 90.62 66 LYS A C 1
ATOM 530 O O . LYS A 1 66 ? -20.066 -0.268 0.007 1.00 90.62 66 LYS A O 1
ATOM 535 N N . GLN A 1 67 ? -22.033 0.459 0.820 1.00 90.44 67 GLN A N 1
ATOM 536 C CA . GLN A 1 67 ? -22.808 -0.739 0.457 1.00 90.44 67 GLN A CA 1
ATOM 537 C C . GLN A 1 67 ? -22.615 -1.181 -1.002 1.00 90.44 67 GLN A C 1
ATOM 539 O O . GLN A 1 67 ? -22.540 -2.375 -1.271 1.00 90.44 67 GLN A O 1
ATOM 544 N N . LYS A 1 68 ? -22.446 -0.234 -1.941 1.00 90.38 68 LYS A N 1
ATOM 545 C CA . LYS A 1 68 ? -22.209 -0.538 -3.364 1.00 90.38 68 LYS A CA 1
ATOM 546 C C . LYS A 1 68 ? -20.989 -1.434 -3.623 1.00 90.38 68 LYS A C 1
ATOM 548 O O . LYS A 1 68 ? -20.947 -2.124 -4.635 1.00 90.38 68 LYS A O 1
ATOM 553 N N . PHE A 1 69 ? -20.011 -1.431 -2.716 1.00 91.06 69 PHE A N 1
ATOM 554 C CA . PHE A 1 69 ? -18.795 -2.233 -2.822 1.00 91.06 69 PHE A CA 1
ATOM 555 C C . PHE A 1 69 ? -18.940 -3.635 -2.225 1.00 91.06 69 PHE A C 1
ATOM 557 O O . PHE A 1 69 ? -18.077 -4.478 -2.437 1.00 91.06 69 PHE A O 1
ATOM 564 N N . PHE A 1 70 ? -20.033 -3.934 -1.515 1.00 92.12 70 PHE A N 1
ATOM 565 C CA . PHE A 1 70 ? -20.181 -5.218 -0.820 1.00 92.12 70 PHE A CA 1
ATOM 566 C C . PHE A 1 70 ? -20.295 -6.398 -1.788 1.00 92.12 70 PHE A C 1
ATOM 568 O O . PHE A 1 70 ? -19.913 -7.512 -1.432 1.00 92.12 70 PHE A O 1
ATOM 575 N N . LYS A 1 71 ? -20.744 -6.153 -3.027 1.00 92.62 71 LYS A N 1
ATOM 576 C CA . LYS A 1 71 ? -20.739 -7.161 -4.096 1.00 92.62 71 LYS A CA 1
ATOM 577 C C . LYS A 1 71 ? -19.329 -7.704 -4.373 1.00 92.62 71 LYS A C 1
ATOM 579 O O . LYS A 1 71 ? -19.184 -8.899 -4.611 1.00 92.62 71 LYS A O 1
ATOM 584 N N . ASN A 1 72 ? -18.295 -6.868 -4.222 1.00 91.38 72 ASN A N 1
ATOM 585 C CA . ASN A 1 72 ? -16.895 -7.253 -4.428 1.00 91.38 72 ASN A CA 1
ATOM 586 C C . ASN A 1 72 ? -16.408 -8.230 -3.341 1.00 91.38 72 ASN A C 1
ATOM 588 O O . ASN A 1 72 ? -15.450 -8.966 -3.547 1.00 91.38 72 ASN A O 1
ATOM 592 N N . PHE A 1 73 ? -17.086 -8.286 -2.188 1.00 93.44 73 PHE A N 1
ATOM 593 C CA . PHE A 1 73 ? -16.718 -9.158 -1.069 1.00 93.44 73 PHE A CA 1
ATOM 594 C C . PHE A 1 73 ? -17.422 -10.515 -1.081 1.00 93.44 73 PHE A C 1
ATOM 596 O O . PHE A 1 73 ? -17.224 -11.295 -0.149 1.00 93.44 73 PHE A O 1
ATOM 603 N N . ARG A 1 74 ? -18.232 -10.825 -2.110 1.00 91.38 74 ARG A N 1
ATOM 604 C CA . ARG A 1 74 ? -19.000 -12.083 -2.199 1.00 91.38 74 ARG A CA 1
ATOM 605 C C . ARG A 1 74 ? -18.125 -13.313 -1.951 1.00 91.38 74 ARG A C 1
ATOM 607 O O . ARG A 1 74 ? -18.534 -14.177 -1.181 1.00 91.38 74 ARG A O 1
ATOM 614 N N . TYR A 1 75 ? -16.949 -13.352 -2.578 1.00 92.50 75 TYR A N 1
ATOM 615 C CA . TYR A 1 75 ? -15.973 -14.433 -2.427 1.00 92.50 75 TYR A CA 1
ATOM 616 C C . TYR A 1 75 ? -14.895 -14.100 -1.394 1.00 92.50 75 TYR A C 1
ATOM 618 O O . TYR A 1 75 ? -14.562 -14.947 -0.571 1.00 92.50 75 TYR A O 1
ATOM 626 N N . ALA A 1 76 ? -14.417 -12.848 -1.360 1.00 92.12 76 ALA A N 1
ATOM 627 C CA . ALA A 1 76 ? -13.347 -12.431 -0.451 1.00 92.12 76 ALA A CA 1
ATOM 628 C C . ALA A 1 76 ? -13.682 -12.658 1.034 1.00 92.12 76 ALA A C 1
ATOM 630 O O . ALA A 1 76 ? -12.785 -12.913 1.830 1.00 92.12 76 ALA A O 1
ATOM 631 N N . LYS A 1 77 ? -14.965 -12.607 1.420 1.00 91.50 77 LYS A N 1
ATOM 632 C CA . LYS A 1 77 ? -15.401 -12.875 2.801 1.00 91.50 77 LYS A CA 1
ATOM 633 C C . LYS A 1 77 ? -15.161 -14.314 3.275 1.00 91.50 77 LYS A C 1
ATOM 635 O O . LYS A 1 77 ? -15.182 -14.542 4.478 1.00 91.50 77 LYS A O 1
ATOM 640 N N . ASN A 1 78 ? -14.993 -15.256 2.346 1.00 92.19 78 ASN A N 1
ATOM 641 C CA . ASN A 1 78 ? -14.759 -16.669 2.645 1.00 92.19 78 ASN A CA 1
ATOM 642 C C . ASN A 1 78 ? -13.262 -17.006 2.716 1.00 92.19 78 ASN A C 1
ATOM 644 O O . ASN A 1 78 ? -12.907 -18.106 3.123 1.00 92.19 78 ASN A O 1
ATOM 648 N N . LEU A 1 79 ? -12.391 -16.085 2.294 1.00 90.56 79 LEU A N 1
ATOM 649 C CA . LEU A 1 79 ? -10.946 -16.255 2.372 1.00 90.56 79 LEU A CA 1
ATOM 650 C C . LEU A 1 79 ? -10.448 -15.901 3.782 1.00 90.56 79 LEU A C 1
ATOM 652 O O . LEU A 1 79 ? -11.037 -15.033 4.440 1.00 90.56 79 LEU A O 1
ATOM 656 N N . PRO A 1 80 ? -9.362 -16.540 4.254 1.00 86.12 80 PRO A N 1
ATOM 657 C CA . PRO A 1 80 ? -8.788 -16.222 5.551 1.00 86.12 80 PRO A CA 1
ATOM 658 C C . PRO A 1 80 ? -8.381 -14.748 5.607 1.00 86.12 80 PRO A C 1
ATOM 660 O O . PRO A 1 80 ? -7.794 -14.194 4.676 1.00 86.12 80 PRO A O 1
ATOM 663 N N . LYS A 1 81 ? -8.708 -14.095 6.725 1.00 83.44 81 LYS A N 1
ATOM 664 C CA . LYS A 1 81 ? -8.152 -12.777 7.042 1.00 83.44 81 LYS A CA 1
ATOM 665 C C . LYS A 1 81 ? -6.673 -12.911 7.386 1.00 83.44 81 LYS A C 1
ATOM 667 O O . LYS A 1 81 ? -6.202 -13.991 7.725 1.00 83.44 81 LYS A O 1
ATOM 672 N N . LEU A 1 82 ? -5.968 -11.784 7.352 1.00 84.50 82 LEU A N 1
ATOM 673 C CA . LEU A 1 82 ? -4.567 -11.682 7.753 1.00 84.50 82 LEU A CA 1
ATOM 674 C C . LEU A 1 82 ? -4.458 -11.802 9.282 1.00 84.50 82 LEU A C 1
ATOM 676 O O . LEU A 1 82 ? -4.286 -10.816 9.992 1.00 84.50 82 LEU A O 1
ATOM 680 N N . SER A 1 83 ? -4.635 -13.016 9.802 1.00 75.06 83 SER A N 1
ATOM 681 C CA . SER A 1 83 ? -4.675 -13.311 11.240 1.00 75.06 83 SER A CA 1
ATOM 682 C C . SER A 1 83 ? -3.351 -13.045 11.954 1.00 75.06 83 SER A C 1
ATOM 684 O O . SER A 1 83 ? -3.322 -12.992 13.178 1.00 75.06 83 SER A O 1
ATOM 686 N N . THR A 1 84 ? -2.263 -12.872 11.202 1.00 75.00 84 THR A N 1
ATOM 687 C CA . THR A 1 84 ? -0.951 -12.466 11.713 1.00 75.00 84 THR A CA 1
ATOM 688 C C . THR A 1 84 ? -0.909 -11.006 12.162 1.00 75.00 84 THR A C 1
ATOM 690 O O . THR A 1 84 ? -0.007 -10.651 12.916 1.00 75.00 84 THR A O 1
ATOM 693 N N . LEU A 1 85 ? -1.870 -10.169 11.748 1.00 83.19 85 LEU A N 1
ATOM 694 C CA . LEU A 1 85 ? -1.896 -8.758 12.127 1.00 83.19 85 LEU A CA 1
ATOM 695 C C . LEU A 1 85 ? -2.310 -8.575 13.600 1.00 83.19 85 LEU A C 1
ATOM 697 O O . LEU A 1 85 ? -3.315 -9.162 14.018 1.00 83.19 85 LEU A O 1
ATOM 701 N N . PRO A 1 86 ? -1.637 -7.688 14.363 1.00 79.69 86 PRO A N 1
ATOM 702 C CA . PRO A 1 86 ? -1.891 -7.458 15.792 1.00 79.69 86 PRO A CA 1
ATOM 703 C C . PRO A 1 86 ? -3.362 -7.262 16.146 1.00 79.69 86 PRO A C 1
ATOM 705 O O . PRO A 1 86 ? -3.877 -7.822 17.110 1.00 79.69 86 PRO A O 1
ATOM 708 N N . PHE A 1 87 ? -4.037 -6.438 15.348 1.00 81.19 87 PHE A N 1
ATOM 709 C CA . PHE A 1 87 ? -5.398 -5.972 15.590 1.00 81.19 87 PHE A CA 1
ATOM 710 C C . PHE A 1 87 ? -6.477 -6.881 14.999 1.00 81.19 87 PHE A C 1
ATOM 712 O O . PHE A 1 87 ? -7.665 -6.566 15.095 1.00 81.19 87 PHE A O 1
ATOM 719 N N . MET A 1 88 ? -6.088 -7.973 14.338 1.00 80.56 88 MET A N 1
ATOM 720 C CA . MET A 1 88 ? -7.033 -8.976 13.843 1.00 80.56 88 MET A CA 1
ATOM 721 C C . MET A 1 88 ? -7.370 -10.020 14.914 1.00 80.56 88 MET A C 1
ATOM 723 O O . MET A 1 88 ? -8.388 -10.701 14.792 1.00 80.56 88 MET A O 1
ATOM 727 N N . ALA A 1 89 ? -6.561 -10.120 15.975 1.00 71.25 89 ALA A N 1
ATOM 728 C CA . ALA A 1 89 ? -6.830 -10.993 17.108 1.00 71.25 89 ALA A CA 1
ATOM 729 C C . ALA A 1 89 ? -8.095 -10.550 17.867 1.00 71.25 89 ALA A C 1
ATOM 731 O O . ALA A 1 89 ? -8.312 -9.375 18.155 1.00 71.25 89 ALA A O 1
ATOM 732 N N . THR A 1 90 ? -8.950 -11.513 18.206 1.00 59.62 90 THR A N 1
ATOM 733 C CA . THR A 1 90 ? -10.306 -11.308 18.740 1.00 59.62 90 THR A CA 1
ATOM 734 C C . THR A 1 90 ? -10.372 -10.992 20.237 1.00 59.62 90 THR A C 1
ATOM 736 O O . THR A 1 90 ? -11.435 -11.152 20.840 1.00 59.62 90 THR A O 1
ATOM 739 N N . SER A 1 91 ? -9.286 -10.547 20.879 1.00 64.44 91 SER A N 1
ATOM 740 C CA . SER A 1 91 ? -9.356 -10.228 22.307 1.00 64.44 91 SER A CA 1
ATOM 741 C C . SER A 1 91 ? -10.195 -8.962 22.523 1.00 64.44 91 SER A C 1
ATOM 743 O O . SER A 1 91 ? -9.866 -7.856 22.094 1.00 64.44 91 SER A O 1
ATOM 745 N N . VAL A 1 92 ? -11.331 -9.128 23.205 1.00 54.62 92 VAL A N 1
ATOM 746 C CA . VAL A 1 92 ? -12.279 -8.041 23.516 1.00 54.62 92 VAL A CA 1
ATOM 747 C C . VAL A 1 92 ? -11.628 -6.950 24.386 1.00 54.62 92 VAL A C 1
ATOM 749 O O . VAL A 1 92 ? -12.099 -5.815 24.384 1.00 54.62 92 VAL A O 1
ATOM 752 N N . HIS A 1 93 ? -10.509 -7.275 25.044 1.00 57.66 93 HIS A N 1
ATOM 753 C CA . HIS A 1 93 ? -9.765 -6.429 25.981 1.00 57.66 93 HIS A CA 1
ATOM 754 C C . HIS A 1 93 ? -8.367 -6.023 25.483 1.00 57.66 93 HIS A C 1
ATOM 756 O O . HIS A 1 93 ? -7.480 -5.765 26.291 1.00 57.66 93 HIS A O 1
ATOM 762 N N . ALA A 1 94 ? -8.134 -5.985 24.168 1.00 75.88 94 ALA A N 1
ATOM 763 C CA . ALA A 1 94 ? -6.875 -5.462 23.641 1.00 75.88 94 ALA A CA 1
ATOM 764 C C . ALA A 1 94 ? -6.692 -3.985 24.036 1.00 75.88 94 ALA A C 1
ATOM 766 O O . ALA A 1 94 ? -7.551 -3.154 23.724 1.00 75.88 94 ALA A O 1
ATOM 767 N N . ARG A 1 95 ? -5.560 -3.659 24.680 1.00 88.44 95 ARG A N 1
ATOM 768 C CA . ARG A 1 95 ? -5.178 -2.278 25.018 1.00 88.44 95 ARG A CA 1
ATOM 769 C C . ARG A 1 95 ? -5.196 -1.383 23.782 1.00 88.44 95 ARG A C 1
ATOM 771 O O . ARG A 1 95 ? -5.781 -0.305 23.825 1.00 88.44 95 ARG A O 1
ATOM 778 N N . PHE A 1 96 ? -4.625 -1.850 22.676 1.00 90.25 96 PHE A N 1
ATOM 779 C CA . PHE A 1 96 ? -4.603 -1.122 21.410 1.00 90.25 96 PHE A CA 1
ATOM 780 C C . PHE A 1 96 ? -5.658 -1.657 20.446 1.00 90.25 96 PHE A C 1
ATOM 782 O O . PHE A 1 96 ? -5.785 -2.869 20.257 1.00 90.25 96 PHE A O 1
ATOM 789 N N . ARG A 1 97 ? -6.415 -0.753 19.817 1.00 90.31 97 ARG A N 1
ATOM 790 C CA . ARG A 1 97 ? -7.427 -1.105 18.814 1.00 90.31 97 ARG A CA 1
ATOM 791 C C . ARG A 1 97 ? -7.421 -0.163 17.628 1.00 90.31 97 ARG A C 1
ATOM 793 O O . ARG A 1 97 ? -7.298 1.049 17.764 1.00 90.31 97 ARG A O 1
ATOM 800 N N . GLU A 1 98 ? -7.688 -0.738 16.467 1.00 91.50 98 GLU A N 1
ATOM 801 C CA . GLU A 1 98 ? -7.982 0.017 15.258 1.00 91.50 98 GLU A CA 1
ATOM 802 C C . GLU A 1 98 ? -9.389 0.609 15.324 1.00 91.50 98 GLU A C 1
ATOM 804 O O . GLU A 1 98 ? -10.346 -0.062 15.737 1.00 91.50 98 GLU A O 1
ATOM 809 N N . GLY A 1 99 ? -9.533 1.839 14.848 1.00 92.62 99 GLY A N 1
ATOM 810 C CA . GLY A 1 99 ? -10.805 2.534 14.778 1.00 92.62 99 GLY A CA 1
ATOM 811 C C . GLY A 1 99 ? -10.915 3.495 13.606 1.00 92.62 99 GLY A C 1
ATOM 812 O O . GLY A 1 99 ? -9.939 3.809 12.930 1.00 92.62 99 GLY A O 1
ATOM 813 N N . LEU A 1 100 ? -12.135 3.967 13.367 1.00 93.94 100 LEU A N 1
ATOM 814 C CA . LEU A 1 100 ? -12.428 5.028 12.407 1.00 93.94 100 LEU A CA 1
ATOM 815 C C . LEU A 1 100 ? -12.950 6.249 13.159 1.00 93.94 100 LEU A C 1
ATOM 817 O O . LEU A 1 100 ? -13.898 6.140 13.941 1.00 93.94 100 LEU A O 1
ATOM 821 N N . THR A 1 101 ? -12.355 7.412 12.921 1.00 92.56 101 THR A N 1
ATOM 822 C CA . THR A 1 101 ? -12.815 8.666 13.517 1.00 92.56 101 THR A CA 1
ATOM 823 C C . THR A 1 101 ? -14.172 9.050 12.928 1.00 92.56 101 THR A C 1
ATOM 825 O O . THR A 1 101 ? -14.364 9.118 11.713 1.00 92.56 101 THR A O 1
ATOM 828 N N . VAL A 1 102 ? -15.147 9.303 13.794 1.00 88.94 102 VAL A N 1
ATOM 829 C CA . VAL A 1 102 ? -16.537 9.579 13.412 1.00 88.94 102 VAL A CA 1
ATOM 830 C C . VAL A 1 102 ? -16.984 10.900 14.008 1.00 88.94 102 VAL A C 1
ATOM 832 O O . VAL A 1 102 ? -16.520 11.316 15.067 1.00 88.94 102 VAL A O 1
ATOM 835 N N . ARG A 1 103 ? -17.901 11.594 13.338 1.00 83.81 103 ARG A N 1
ATOM 836 C CA . ARG A 1 103 ? -18.550 12.759 13.949 1.00 83.81 103 ARG A CA 1
ATOM 837 C C . ARG A 1 103 ? -19.478 12.302 15.060 1.00 83.81 103 ARG A C 1
ATOM 839 O O . ARG A 1 103 ? -20.039 11.210 14.986 1.00 83.81 103 ARG A O 1
ATOM 846 N N . MET A 1 104 ? -19.700 13.174 16.041 1.00 68.50 104 MET A N 1
ATOM 847 C CA . MET A 1 104 ? -20.818 12.990 16.958 1.00 68.50 104 MET A CA 1
ATOM 848 C C . MET A 1 104 ? -22.123 13.182 16.180 1.00 68.50 104 MET A C 1
ATOM 850 O O . MET A 1 104 ? -22.616 14.285 15.967 1.00 68.50 104 MET A O 1
ATOM 854 N N . GLY A 1 105 ? -22.615 12.065 15.663 1.00 54.19 105 GLY A N 1
ATOM 855 C CA . GLY A 1 105 ? -23.846 11.901 14.918 1.00 54.19 105 GLY A CA 1
ATOM 856 C C . GLY A 1 105 ? -24.324 10.492 15.229 1.00 54.19 105 GLY A C 1
ATOM 857 O O . GLY A 1 105 ? -23.609 9.523 14.993 1.00 54.19 105 GLY A O 1
ATOM 858 N N . LYS A 1 106 ? -25.479 10.424 15.883 1.00 42.44 106 LYS A N 1
ATOM 859 C CA . LYS A 1 106 ? -26.072 9.264 16.553 1.00 42.44 106 LYS A CA 1
ATOM 860 C C . LYS A 1 106 ? -25.827 7.929 15.832 1.00 42.44 106 LYS A C 1
ATOM 862 O O . LYS A 1 106 ? -26.082 7.796 14.642 1.00 42.44 106 LYS A O 1
ATOM 867 N N . ILE A 1 107 ? -25.484 6.910 16.624 1.00 43.50 107 ILE A N 1
ATOM 868 C CA . ILE A 1 107 ? -25.500 5.475 16.268 1.00 43.50 107 ILE A CA 1
ATOM 869 C C . ILE A 1 107 ? -26.897 5.007 15.790 1.00 43.50 107 ILE A C 1
ATOM 871 O O . ILE A 1 107 ? -27.058 3.897 15.296 1.00 43.50 107 ILE A O 1
ATOM 875 N N . SER A 1 108 ? -27.932 5.847 15.863 1.00 38.69 108 SER A N 1
ATOM 876 C CA . SER A 1 108 ? -29.246 5.543 15.312 1.00 38.69 108 SER A CA 1
ATOM 877 C C . SER A 1 108 ? -29.953 6.792 14.774 1.00 38.69 108 SER A C 1
ATOM 879 O O . SER A 1 108 ? -30.029 7.827 15.436 1.00 38.69 108 SER A O 1
ATOM 881 N N . LYS A 1 109 ? -30.550 6.617 13.591 1.00 33.03 109 LYS A N 1
ATOM 882 C CA . LYS A 1 109 ? -31.501 7.481 12.868 1.00 33.03 109 LYS A CA 1
ATOM 883 C C . LYS A 1 109 ? -30.906 8.524 11.902 1.00 33.03 109 LYS A C 1
ATOM 885 O O . LYS A 1 109 ? -30.006 9.278 12.273 1.00 33.03 109 LYS A O 1
ATOM 890 N N . PRO A 1 110 ? -31.445 8.598 10.666 1.00 35.38 110 PRO A N 1
ATOM 891 C CA . PRO A 1 110 ? -31.055 9.603 9.689 1.00 35.38 110 PRO A CA 1
ATOM 892 C C . PRO A 1 110 ? -31.458 10.979 10.223 1.00 35.38 110 PRO A C 1
ATOM 894 O O . PRO A 1 110 ? -32.623 11.214 10.541 1.00 35.38 110 PRO A O 1
ATOM 897 N N . LEU A 1 111 ? -30.486 11.881 10.373 1.00 42.41 111 LEU A N 1
ATOM 898 C CA . LEU A 1 111 ? -30.778 13.263 10.729 1.00 42.41 111 LEU A CA 1
ATOM 899 C C . LEU A 1 111 ? -31.573 13.902 9.588 1.00 42.41 111 LEU A C 1
ATOM 901 O O . LEU A 1 111 ? -31.103 13.977 8.451 1.00 42.41 111 LEU A O 1
ATOM 905 N N . ASN A 1 112 ? -32.759 14.404 9.924 1.00 40.06 112 ASN A N 1
ATOM 906 C CA . ASN A 1 112 ? -33.458 15.396 9.124 1.00 40.06 112 ASN A CA 1
ATOM 907 C C . ASN A 1 112 ? -32.477 16.511 8.736 1.00 40.06 112 ASN A C 1
ATOM 909 O O . ASN A 1 112 ? -31.698 16.985 9.566 1.00 40.06 112 ASN A O 1
ATOM 913 N N . LYS A 1 113 ? -32.512 16.881 7.453 1.00 43.44 113 LYS A N 1
ATOM 914 C CA . LYS A 1 113 ? -31.646 17.864 6.793 1.00 43.44 113 LYS A CA 1
ATOM 915 C C . LYS A 1 113 ? -31.755 19.246 7.460 1.00 43.44 113 LYS A C 1
ATOM 917 O O . LYS A 1 113 ? -32.463 20.115 6.963 1.00 43.44 113 LYS A O 1
ATOM 922 N N . SER A 1 114 ? -31.038 19.469 8.559 1.00 43.62 114 SER A N 1
ATOM 923 C CA . SER A 1 114 ? -30.706 20.819 9.022 1.00 43.62 114 SER A CA 1
ATOM 924 C C . SER A 1 114 ? -29.574 21.350 8.144 1.00 43.62 114 SER A C 1
ATOM 926 O O . SER A 1 114 ? -28.501 20.752 8.064 1.00 43.62 114 SER A O 1
ATOM 928 N N . LYS A 1 115 ? -29.857 22.428 7.410 1.00 48.34 115 LYS A N 1
ATOM 929 C CA . LYS A 1 115 ? -29.092 22.878 6.240 1.00 48.34 115 LYS A CA 1
ATOM 930 C C . LYS A 1 115 ? -27.774 23.614 6.523 1.00 48.34 115 LYS A C 1
ATOM 932 O O . LYS A 1 115 ? -27.103 23.916 5.551 1.00 48.34 115 LYS A O 1
ATOM 937 N N . ASN A 1 116 ? -27.350 23.861 7.768 1.00 45.31 116 ASN A N 1
ATOM 938 C CA . ASN A 1 116 ? -26.265 24.836 8.012 1.00 45.31 116 ASN A CA 1
ATOM 939 C C . ASN A 1 116 ? -25.101 24.404 8.924 1.00 45.31 116 ASN A C 1
ATOM 941 O O . ASN A 1 116 ? -24.289 25.248 9.292 1.00 45.31 116 ASN A O 1
ATOM 945 N N . HIS A 1 117 ? -24.931 23.123 9.261 1.00 50.12 117 HIS A N 1
ATOM 946 C CA . HIS A 1 117 ? -23.708 22.717 9.967 1.00 50.12 117 HIS A CA 1
ATOM 947 C C . HIS A 1 117 ? -22.591 22.384 8.980 1.00 50.12 117 HIS A C 1
ATOM 949 O O . HIS A 1 117 ? -22.565 21.300 8.392 1.00 50.12 117 HIS A O 1
ATOM 955 N N . GLN A 1 118 ? -21.653 23.326 8.833 1.00 51.44 118 GLN A N 1
ATOM 956 C CA . GLN A 1 118 ? -20.345 23.059 8.242 1.00 51.44 118 GLN A CA 1
ATOM 957 C C . GLN A 1 118 ? -19.787 21.765 8.856 1.00 51.44 118 GLN A C 1
ATOM 959 O O . GLN A 1 118 ? -19.801 21.611 10.084 1.00 51.44 118 GLN A O 1
ATOM 964 N N . PRO A 1 119 ? -19.340 20.804 8.034 1.00 56.06 119 PRO A N 1
ATOM 965 C CA . PRO A 1 119 ? -18.769 19.565 8.524 1.00 56.06 119 PRO A CA 1
ATOM 966 C C . PRO A 1 119 ? -17.637 19.863 9.515 1.00 56.06 119 PRO A C 1
ATOM 968 O O . PRO A 1 119 ? -16.611 20.408 9.115 1.00 56.06 119 PRO A O 1
ATOM 971 N N . LEU A 1 120 ? -17.798 19.480 10.791 1.00 61.16 120 LEU A N 1
ATOM 972 C CA . LEU A 1 120 ? -16.685 19.475 11.745 1.00 61.16 120 LEU A CA 1
ATOM 973 C C . LEU A 1 120 ? -15.533 18.691 11.105 1.00 61.16 120 LEU A C 1
ATOM 975 O O . LEU A 1 120 ? -15.673 17.493 10.828 1.00 61.16 120 LEU A O 1
ATOM 979 N N . LYS A 1 121 ? -14.432 19.392 10.809 1.00 79.50 121 LYS A N 1
ATOM 980 C CA . LYS A 1 121 ? -13.236 18.794 10.201 1.00 79.50 121 LYS A CA 1
ATOM 981 C C . LYS A 1 121 ? -12.593 17.801 11.167 1.00 79.50 121 LYS A C 1
ATOM 983 O O . LYS A 1 121 ? -12.183 16.726 10.735 1.00 79.50 121 LYS A O 1
ATOM 988 N N . ASN A 1 122 ? -12.637 18.119 12.463 1.00 87.94 122 ASN A N 1
ATOM 989 C CA . ASN A 1 122 ? -12.040 17.334 13.534 1.00 87.94 122 ASN A CA 1
ATOM 990 C C . ASN A 1 122 ? -13.099 16.749 14.481 1.00 87.94 122 ASN A C 1
ATOM 992 O O . ASN A 1 122 ? -14.203 17.276 14.619 1.00 87.94 122 ASN A O 1
ATOM 996 N N . THR A 1 123 ? -12.758 15.648 15.139 1.00 91.06 123 THR A N 1
ATOM 997 C CA . THR A 1 123 ? -13.587 14.941 16.115 1.00 91.06 123 THR A CA 1
ATOM 998 C C . THR A 1 123 ? -12.718 14.357 17.223 1.00 91.06 123 THR A C 1
ATOM 1000 O O . THR A 1 123 ? -11.512 14.182 17.064 1.00 91.06 123 THR A O 1
ATOM 1003 N N . ARG A 1 124 ? -13.353 14.028 18.343 1.00 94.19 124 ARG A N 1
ATOM 1004 C CA . ARG A 1 124 ? -12.767 13.241 19.432 1.00 94.19 124 ARG A CA 1
ATOM 1005 C C . ARG A 1 124 ? -13.368 11.842 19.537 1.00 94.19 124 ARG A C 1
ATOM 1007 O O . ARG A 1 124 ? -13.043 11.121 20.461 1.00 94.19 124 ARG A O 1
ATOM 1014 N N . TYR A 1 125 ? -14.277 11.470 18.640 1.00 94.31 125 TYR A N 1
ATOM 1015 C CA . TYR A 1 125 ? -14.991 10.199 18.721 1.00 94.31 125 TYR A CA 1
ATOM 1016 C C . TYR A 1 125 ? -14.437 9.201 17.716 1.00 94.31 125 TYR A C 1
ATOM 1018 O O . TYR A 1 125 ? -14.258 9.522 16.538 1.00 94.31 125 TYR A O 1
ATOM 1026 N N . VAL A 1 126 ? -14.207 7.976 18.178 1.00 94.19 126 VAL A N 1
ATOM 1027 C CA . VAL A 1 126 ? -13.666 6.885 17.370 1.00 94.19 126 VAL A CA 1
ATOM 1028 C C . VAL A 1 126 ? -14.558 5.655 17.501 1.00 94.19 126 VAL A C 1
ATOM 1030 O O . VAL A 1 126 ? -14.865 5.194 18.602 1.00 94.19 126 VAL A O 1
ATOM 1033 N N . ASN A 1 127 ? -14.976 5.099 16.366 1.00 93.38 127 ASN A N 1
ATOM 1034 C CA . ASN A 1 127 ? -15.590 3.781 16.323 1.00 93.38 127 ASN A CA 1
ATOM 1035 C C . ASN A 1 127 ? -14.488 2.717 16.366 1.00 93.38 127 ASN A C 1
ATOM 1037 O O . ASN A 1 127 ? -13.782 2.546 15.378 1.00 93.38 127 ASN A O 1
ATOM 1041 N N . ILE A 1 128 ? -14.374 2.003 17.486 1.00 91.56 128 ILE A N 1
ATOM 1042 C CA . ILE A 1 128 ? -13.424 0.893 17.695 1.00 91.56 128 ILE A CA 1
ATOM 1043 C C . ILE A 1 128 ? -14.117 -0.481 17.764 1.00 91.56 128 ILE A C 1
ATOM 1045 O O . ILE A 1 128 ? -13.528 -1.459 18.218 1.00 91.56 128 ILE A O 1
ATOM 1049 N N . GLY A 1 129 ? -15.383 -0.570 17.336 1.00 88.12 129 GLY A N 1
ATOM 1050 C CA . GLY A 1 129 ? -16.176 -1.807 17.366 1.00 88.12 129 GLY A CA 1
ATOM 1051 C C . GLY A 1 129 ? -16.913 -2.085 18.680 1.00 88.12 129 GLY A C 1
ATOM 1052 O O . GLY A 1 129 ? -17.568 -3.118 18.795 1.00 88.12 129 GLY A O 1
ATOM 1053 N N . TYR A 1 130 ? -16.835 -1.182 19.660 1.00 87.38 130 TYR A N 1
ATOM 1054 C CA . TYR A 1 130 ? -17.665 -1.228 20.867 1.00 87.38 130 TYR A CA 1
ATOM 1055 C C . TYR A 1 130 ? -19.087 -0.715 20.614 1.00 87.38 130 TYR A C 1
ATOM 1057 O O . TYR A 1 130 ? -19.367 -0.062 19.611 1.00 87.38 130 TYR A O 1
ATOM 1065 N N . GLN A 1 131 ? -19.990 -0.979 21.567 1.00 85.31 131 GLN A N 1
ATOM 1066 C CA . GLN A 1 131 ? -21.375 -0.486 21.522 1.00 85.31 131 GLN A CA 1
ATOM 1067 C C . GLN A 1 131 ? -21.461 1.048 21.515 1.00 85.31 131 GLN A C 1
ATOM 1069 O O . GLN A 1 131 ? -22.389 1.617 20.944 1.00 85.31 131 GLN A O 1
ATOM 1074 N N . LYS A 1 132 ? -20.504 1.717 22.165 1.00 88.50 132 LYS A N 1
ATOM 1075 C CA . LYS A 1 132 ? -20.377 3.175 22.205 1.00 88.50 132 LYS A CA 1
ATOM 1076 C C . LYS A 1 132 ? -19.060 3.585 21.557 1.00 88.50 132 LYS A C 1
ATOM 1078 O O . LYS A 1 132 ? -18.069 2.864 21.655 1.00 88.50 132 LYS A O 1
ATOM 1083 N N . TYR A 1 133 ? -19.052 4.753 20.920 1.00 91.94 133 TYR A N 1
ATOM 1084 C CA . TYR A 1 133 ? -17.812 5.345 20.425 1.00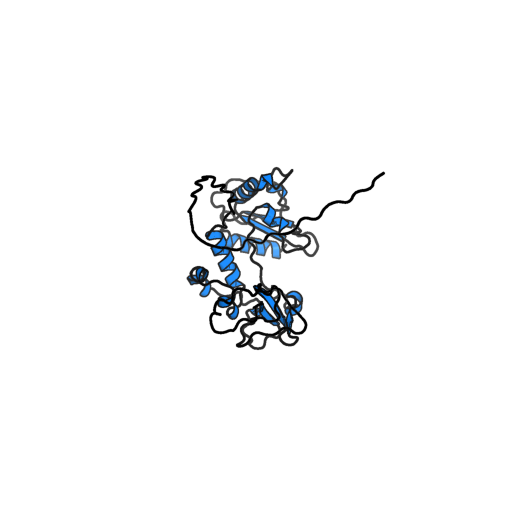 91.94 133 TYR A CA 1
ATOM 1085 C C . TYR A 1 133 ? -16.884 5.684 21.590 1.00 91.94 133 TYR A C 1
ATOM 1087 O O . TYR A 1 133 ? -17.338 6.138 22.642 1.00 91.94 133 TYR A O 1
ATOM 1095 N N . LEU A 1 134 ? -15.588 5.475 21.382 1.00 93.25 134 LEU A N 1
ATOM 1096 C CA . LEU A 1 134 ? -14.560 5.903 22.315 1.00 93.25 134 LEU A CA 1
ATOM 1097 C C . LEU A 1 134 ? -14.353 7.412 22.161 1.00 93.25 134 LEU A C 1
ATOM 1099 O O . LEU A 1 134 ? -14.156 7.894 21.046 1.00 93.25 134 LEU A O 1
ATOM 1103 N N . GLU A 1 135 ? -14.405 8.147 23.270 1.00 95.50 135 GLU A N 1
ATOM 1104 C CA . GLU A 1 135 ? -14.055 9.567 23.312 1.00 95.50 135 GLU A CA 1
ATOM 1105 C C . GLU A 1 135 ? -12.576 9.727 23.682 1.00 95.50 135 GLU A C 1
ATOM 1107 O O . GLU A 1 135 ? -12.136 9.228 24.718 1.00 95.50 135 GLU A O 1
ATOM 1112 N N . LEU A 1 136 ? -11.819 10.411 22.824 1.00 95.25 136 LEU A N 1
ATOM 1113 C CA . LEU A 1 136 ? -10.403 10.702 23.003 1.00 95.25 136 LEU A CA 1
ATOM 1114 C C . LEU A 1 136 ? -10.186 11.741 24.105 1.00 95.25 136 LEU A C 1
ATOM 1116 O O . LEU A 1 136 ? -10.932 12.718 24.225 1.00 95.25 136 LEU A O 1
ATOM 1120 N N . GLN A 1 137 ? -9.110 11.569 24.865 1.00 94.75 137 GLN A N 1
ATOM 1121 C CA . GLN A 1 137 ? -8.731 12.461 25.952 1.00 94.75 137 GLN A CA 1
ATOM 1122 C C . GLN A 1 137 ? -7.719 13.507 25.476 1.00 94.75 137 GLN A C 1
ATOM 1124 O O . GLN A 1 137 ? -6.593 13.187 25.105 1.00 94.75 137 GLN A O 1
ATOM 1129 N N . GLY A 1 138 ? -8.119 14.783 25.508 1.00 89.44 138 GLY A N 1
ATOM 1130 C CA . GLY A 1 138 ? -7.224 15.914 25.225 1.00 89.44 138 GLY A CA 1
ATOM 1131 C C . GLY A 1 138 ? -6.747 16.023 23.771 1.00 89.44 138 GLY A C 1
ATOM 1132 O O . GLY A 1 138 ? -5.848 16.808 23.493 1.00 89.44 138 GLY A O 1
ATOM 1133 N N . GLN A 1 139 ? -7.341 15.265 22.845 1.00 91.19 139 GLN A N 1
ATOM 1134 C CA . GLN A 1 139 ? -6.952 15.235 21.437 1.00 91.19 139 GLN A CA 1
ATOM 1135 C C . GLN A 1 139 ? -8.170 15.402 20.524 1.00 91.19 139 GLN A C 1
ATOM 1137 O O . GLN A 1 139 ? -9.265 14.913 20.811 1.00 91.19 139 GLN A O 1
ATOM 1142 N N . GLN A 1 140 ? -7.969 16.079 19.396 1.00 91.62 140 GLN A N 1
ATOM 1143 C CA . GLN A 1 140 ? -8.896 16.070 18.271 1.00 91.62 140 GLN A CA 1
ATOM 1144 C C . GLN A 1 140 ? -8.156 15.622 17.016 1.00 91.62 140 GLN A C 1
ATOM 1146 O O . GLN A 1 140 ? -7.010 16.006 16.794 1.00 91.62 140 GLN A O 1
ATOM 1151 N N . VAL A 1 141 ? -8.823 14.825 16.193 1.00 91.38 141 VAL A N 1
ATOM 1152 C CA . VAL A 1 141 ? -8.265 14.248 14.968 1.00 91.38 141 VAL A CA 1
ATOM 1153 C C . VAL A 1 141 ? -9.220 14.451 13.796 1.00 91.38 141 VAL A C 1
ATOM 1155 O O . VAL A 1 141 ? -10.427 14.590 14.022 1.00 91.38 141 VAL A O 1
ATOM 1158 N N . PRO A 1 142 ? -8.728 14.472 12.546 1.00 92.00 142 PRO A N 1
ATOM 1159 C CA . PRO A 1 142 ? -9.590 14.602 11.379 1.00 92.00 142 PRO A CA 1
ATOM 1160 C C . PRO A 1 142 ? -10.661 13.508 11.334 1.00 92.00 142 PRO A C 1
ATOM 1162 O O . PRO A 1 142 ? -10.423 12.368 11.730 1.00 92.00 142 PRO A O 1
ATOM 1165 N N . THR A 1 143 ? -11.855 13.856 10.860 1.00 89.88 143 THR A N 1
ATOM 1166 C CA . THR A 1 143 ? -12.975 12.911 10.683 1.00 89.88 143 THR A CA 1
ATOM 1167 C C . THR A 1 143 ? -12.756 11.965 9.499 1.00 89.88 143 THR A C 1
ATOM 1169 O O . THR A 1 143 ? -12.150 12.357 8.506 1.00 89.88 143 THR A O 1
ATOM 1172 N N . ASN A 1 144 ? -13.312 10.750 9.570 1.00 89.06 144 ASN A N 1
ATOM 1173 C CA . ASN A 1 144 ? -13.218 9.696 8.549 1.00 89.06 144 ASN A CA 1
ATOM 1174 C C . ASN A 1 144 ? -11.790 9.200 8.270 1.00 89.06 144 ASN A C 1
ATOM 1176 O O . ASN A 1 144 ? -11.472 8.820 7.145 1.00 89.06 144 ASN A O 1
ATOM 1180 N N . VAL A 1 145 ? -10.941 9.184 9.294 1.00 89.25 145 VAL A N 1
ATOM 1181 C CA . VAL A 1 145 ? -9.567 8.678 9.224 1.00 89.25 145 VAL A CA 1
ATOM 1182 C C . VAL A 1 145 ? -9.446 7.432 10.091 1.00 89.25 145 VAL A C 1
ATOM 1184 O O . VAL A 1 145 ? -10.025 7.354 11.178 1.00 89.25 145 VAL A O 1
ATOM 1187 N N . ARG A 1 146 ? -8.726 6.428 9.587 1.00 90.81 146 ARG A N 1
ATOM 1188 C CA . ARG A 1 146 ? -8.397 5.224 10.349 1.00 90.81 146 ARG A CA 1
ATOM 1189 C C . ARG A 1 146 ? -7.270 5.543 11.330 1.00 90.81 146 ARG A C 1
ATOM 1191 O O . ARG A 1 146 ? -6.294 6.178 10.951 1.00 90.81 146 ARG A O 1
ATOM 1198 N N . VAL A 1 147 ? -7.422 5.116 12.576 1.00 91.88 147 VAL A N 1
ATOM 1199 C CA . VAL A 1 147 ? -6.487 5.400 13.669 1.00 91.88 147 VAL A CA 1
ATOM 1200 C C . VAL A 1 147 ? -6.270 4.161 14.530 1.00 91.88 147 VAL A C 1
ATOM 1202 O O . VAL A 1 147 ? -7.187 3.357 14.697 1.00 91.88 147 VAL A O 1
ATOM 1205 N N . THR A 1 148 ? -5.086 4.050 15.124 1.00 92.56 148 THR A N 1
ATOM 1206 C CA . THR A 1 148 ? -4.815 3.127 16.231 1.00 92.56 148 THR A CA 1
ATOM 1207 C C . THR A 1 148 ? -5.003 3.885 17.541 1.00 92.56 148 THR A C 1
ATOM 1209 O O . THR A 1 148 ? -4.503 4.999 17.698 1.00 92.56 148 THR A O 1
ATOM 1212 N N . VAL A 1 149 ? -5.764 3.319 18.475 1.00 93.50 149 VAL A N 1
ATOM 1213 C CA . VAL A 1 149 ? -6.099 3.966 19.747 1.00 93.50 149 VAL A CA 1
ATOM 1214 C C . VAL A 1 149 ? -5.665 3.097 20.912 1.00 93.50 149 VAL A C 1
ATOM 1216 O O . VAL A 1 149 ? -5.987 1.910 20.949 1.00 93.50 149 VAL A O 1
ATOM 1219 N N . ASP A 1 150 ? -4.991 3.710 21.879 1.00 93.75 150 ASP A N 1
ATOM 1220 C CA . ASP A 1 150 ? -4.798 3.141 23.208 1.00 93.75 150 ASP A CA 1
ATOM 1221 C C . ASP A 1 150 ? -6.087 3.350 24.016 1.00 93.75 150 ASP A C 1
ATOM 1223 O O . ASP A 1 150 ? -6.511 4.478 24.281 1.00 93.75 150 ASP A O 1
ATOM 1227 N N . THR A 1 151 ? -6.757 2.254 24.357 1.00 92.44 151 THR A N 1
ATOM 1228 C CA . THR A 1 151 ? -8.048 2.258 25.052 1.00 92.44 151 THR A CA 1
ATOM 1229 C C . THR A 1 151 ? -7.936 2.600 26.539 1.00 92.44 151 THR A C 1
ATOM 1231 O O . THR A 1 151 ? -8.935 3.031 27.118 1.00 92.44 151 THR A O 1
ATOM 1234 N N . GLU A 1 152 ? -6.747 2.489 27.138 1.00 92.94 152 GLU A N 1
ATOM 1235 C CA . GLU A 1 152 ? -6.488 2.872 28.531 1.00 92.94 152 GLU A CA 1
ATOM 1236 C C . GLU A 1 152 ? -6.274 4.383 28.637 1.00 92.94 152 GLU A C 1
ATOM 1238 O O . GLU A 1 152 ? -6.953 5.065 29.406 1.00 92.94 152 GLU A O 1
ATOM 1243 N N . THR A 1 153 ? -5.376 4.925 27.809 1.00 94.62 153 THR A N 1
ATOM 1244 C CA . THR A 1 153 ? -5.047 6.363 27.815 1.00 94.62 153 THR A CA 1
ATOM 1245 C C . THR A 1 153 ? -6.012 7.211 26.985 1.00 94.62 153 THR A C 1
ATOM 1247 O O . THR A 1 153 ? -6.013 8.438 27.103 1.00 94.62 153 THR A O 1
ATOM 1250 N N . LYS A 1 154 ? -6.846 6.573 26.152 1.00 95.38 154 LYS A N 1
ATOM 1251 C CA . LYS A 1 154 ? -7.808 7.200 25.228 1.00 95.38 154 LYS A CA 1
ATOM 1252 C C . LYS A 1 154 ? -7.145 8.183 24.263 1.00 95.38 154 LYS A C 1
ATOM 1254 O O . LYS A 1 154 ? -7.693 9.250 23.979 1.00 95.38 154 LYS A O 1
ATOM 1259 N N . LYS A 1 155 ? -5.966 7.833 23.752 1.00 95.69 155 LYS A N 1
ATOM 1260 C CA . LYS A 1 155 ? -5.197 8.647 22.800 1.00 95.69 155 LYS A CA 1
ATOM 1261 C C . LYS A 1 155 ? -4.948 7.890 21.506 1.00 95.69 155 LYS A C 1
ATOM 1263 O O . LYS A 1 155 ? -4.811 6.667 21.507 1.00 95.69 155 LYS A O 1
ATOM 1268 N N . VAL A 1 156 ? -4.879 8.628 20.401 1.00 94.69 156 VAL A N 1
ATOM 1269 C CA . VAL A 1 156 ? -4.383 8.072 19.140 1.00 94.69 156 VAL A CA 1
ATOM 1270 C C . VAL A 1 156 ? -2.875 7.917 19.258 1.00 94.69 156 VAL A C 1
ATOM 1272 O O . VAL A 1 156 ? -2.182 8.874 19.600 1.00 94.69 156 VAL A O 1
ATOM 1275 N N . VAL A 1 157 ? -2.396 6.718 18.958 1.00 92.19 157 VAL A N 1
ATOM 1276 C CA . VAL A 1 157 ? -0.983 6.339 19.012 1.00 92.19 157 VAL A CA 1
ATOM 1277 C C . VAL A 1 157 ? -0.523 5.882 17.634 1.00 92.19 157 VAL A C 1
ATOM 1279 O O . VAL A 1 157 ? -1.339 5.551 16.768 1.00 92.19 157 VAL A O 1
ATOM 1282 N N . SER A 1 158 ? 0.788 5.869 17.410 1.00 88.12 158 SER A N 1
ATOM 1283 C CA . SER A 1 158 ? 1.323 5.288 16.177 1.00 88.12 158 SER A CA 1
ATOM 1284 C C . SER A 1 158 ? 1.220 3.753 16.216 1.00 88.12 158 SER A C 1
ATOM 1286 O O . SER A 1 158 ? 1.365 3.167 17.291 1.00 88.12 158 SER A O 1
ATOM 1288 N N . PRO A 1 159 ? 1.036 3.065 15.073 1.00 83.69 159 PRO A N 1
ATOM 1289 C CA . PRO A 1 159 ? 1.110 1.603 15.035 1.00 83.69 159 PRO A CA 1
ATOM 1290 C C . PRO A 1 159 ? 2.444 1.061 15.568 1.00 83.69 159 PRO A C 1
ATOM 1292 O O . PRO A 1 159 ? 2.466 0.042 16.250 1.00 83.69 159 PRO A O 1
ATOM 1295 N N . LEU A 1 160 ? 3.547 1.778 15.315 1.00 82.31 160 LEU A N 1
ATOM 1296 C CA . LEU A 1 160 ? 4.874 1.422 15.822 1.00 82.31 160 LEU A CA 1
ATOM 1297 C C . LEU A 1 160 ? 4.933 1.436 17.353 1.00 82.31 160 LEU A C 1
ATOM 1299 O O . LEU A 1 160 ? 5.558 0.565 17.939 1.00 82.31 160 LEU A O 1
ATOM 1303 N N . GLU A 1 161 ? 4.289 2.408 17.996 1.00 86.50 161 GLU A N 1
ATOM 1304 C CA . GLU A 1 161 ? 4.169 2.475 19.455 1.00 86.50 161 GLU A CA 1
ATOM 1305 C C . GLU A 1 161 ? 3.255 1.368 19.991 1.00 86.50 161 GLU A C 1
ATOM 1307 O O . GLU A 1 161 ? 3.617 0.680 20.942 1.00 86.50 161 GLU A O 1
ATOM 1312 N N . ALA A 1 162 ? 2.099 1.166 19.355 1.00 86.06 162 ALA A N 1
ATOM 1313 C CA . ALA A 1 162 ? 1.078 0.218 19.797 1.00 86.06 162 ALA A CA 1
ATOM 1314 C C . ALA A 1 162 ? 1.534 -1.247 19.745 1.00 86.06 162 ALA A C 1
ATOM 1316 O O . ALA A 1 162 ? 1.105 -2.072 20.550 1.00 86.06 162 ALA A O 1
ATOM 1317 N N . TYR A 1 163 ? 2.375 -1.588 18.775 1.00 82.69 163 TYR A N 1
ATOM 1318 C CA . TYR A 1 163 ? 2.672 -2.978 18.441 1.00 82.69 163 TYR A CA 1
ATOM 1319 C C . TYR A 1 163 ? 4.177 -3.290 18.470 1.00 82.69 163 TYR A C 1
ATOM 1321 O O . TYR A 1 163 ? 4.588 -4.355 18.019 1.00 82.69 163 TYR A O 1
ATOM 1329 N N . LYS A 1 164 ? 4.988 -2.395 19.057 1.00 74.12 164 LYS A N 1
ATOM 1330 C CA . LYS A 1 164 ? 6.462 -2.455 19.119 1.00 74.12 164 LYS A CA 1
ATOM 1331 C C . LYS A 1 164 ? 7.036 -3.804 19.562 1.00 74.12 164 LYS A C 1
ATOM 1333 O O . LYS A 1 164 ? 8.123 -4.179 19.140 1.00 74.12 164 LYS A O 1
ATOM 1338 N N . GLU A 1 165 ? 6.332 -4.499 20.451 1.00 69.38 165 GLU A N 1
ATOM 1339 C CA . GLU A 1 165 ? 6.766 -5.773 21.038 1.00 69.38 165 GLU A CA 1
ATOM 1340 C C . GLU A 1 165 ? 6.585 -6.971 20.090 1.00 69.38 165 GLU A C 1
ATOM 1342 O O . GLU A 1 165 ? 7.032 -8.079 20.388 1.00 69.38 165 GLU A O 1
ATOM 1347 N N . GLN A 1 166 ? 5.933 -6.782 18.941 1.00 66.44 166 GLN A N 1
ATOM 1348 C CA . GLN A 1 166 ? 5.736 -7.848 17.970 1.00 66.44 166 GLN A CA 1
ATOM 1349 C C . GLN A 1 166 ? 6.971 -8.005 17.080 1.00 66.44 166 GLN A C 1
ATOM 1351 O O . GLN A 1 166 ? 7.360 -7.096 16.353 1.00 66.44 166 GLN A O 1
ATOM 1356 N N . VAL A 1 167 ? 7.578 -9.191 17.128 1.00 52.44 167 VAL A N 1
ATOM 1357 C CA . VAL A 1 167 ? 8.793 -9.549 16.378 1.00 52.44 167 VAL A CA 1
ATOM 1358 C C . VAL A 1 167 ? 8.510 -10.592 15.287 1.00 52.44 167 VAL A C 1
ATOM 1360 O O . VAL A 1 167 ? 7.516 -11.323 15.340 1.00 52.44 167 VAL A O 1
ATOM 1363 N N . GLY A 1 168 ? 9.397 -10.680 14.291 1.00 53.59 168 GLY A N 1
ATOM 1364 C CA . GLY A 1 168 ? 9.314 -11.659 13.196 1.00 53.59 168 GLY A CA 1
ATOM 1365 C C . GLY A 1 168 ? 8.120 -11.420 12.266 1.00 53.59 168 GLY A C 1
ATOM 1366 O O . GLY A 1 168 ? 7.716 -10.286 12.054 1.00 53.59 168 GLY A O 1
ATOM 1367 N N . ALA A 1 169 ? 7.487 -12.479 11.750 1.00 49.22 169 ALA A N 1
ATOM 1368 C CA . ALA A 1 169 ? 6.312 -12.373 10.866 1.00 49.22 169 ALA A CA 1
ATOM 1369 C C . ALA A 1 169 ? 5.094 -11.645 11.488 1.00 49.22 169 ALA A C 1
ATOM 1371 O O . ALA A 1 169 ? 4.108 -11.381 10.800 1.00 49.22 169 ALA A O 1
ATOM 1372 N N . LYS A 1 170 ? 5.150 -11.335 12.791 1.00 51.47 170 LYS A N 1
ATOM 1373 C CA . LYS A 1 170 ? 4.133 -10.587 13.538 1.00 51.47 170 LYS A CA 1
ATOM 1374 C C . LYS A 1 170 ? 4.443 -9.091 13.659 1.00 51.47 170 LYS A C 1
ATOM 1376 O O . LYS A 1 170 ? 3.583 -8.360 14.120 1.00 51.47 170 LYS A O 1
ATOM 1381 N N . SER A 1 171 ? 5.625 -8.621 13.248 1.00 55.84 171 SER A N 1
ATOM 1382 C CA . SER A 1 171 ? 6.004 -7.197 13.323 1.00 55.84 171 SER A CA 1
ATOM 1383 C C . SER A 1 171 ? 5.332 -6.322 12.258 1.00 55.84 171 SER A C 1
ATOM 1385 O O . SER A 1 171 ? 5.444 -5.098 12.294 1.00 55.84 171 SER A O 1
ATOM 1387 N N . SER A 1 172 ? 4.627 -6.927 11.293 1.00 63.41 172 SER A N 1
ATOM 1388 C CA . SER A 1 172 ? 3.837 -6.177 10.321 1.00 63.41 172 SER A CA 1
ATOM 1389 C C . SER A 1 172 ? 2.526 -5.716 10.947 1.00 63.41 172 SER A C 1
ATOM 1391 O O . SER A 1 172 ? 1.656 -6.509 11.308 1.00 63.41 172 SER A O 1
ATOM 1393 N N . TYR A 1 173 ? 2.343 -4.402 10.991 1.00 72.94 173 TYR A N 1
ATOM 1394 C CA . TYR A 1 173 ? 1.105 -3.766 11.440 1.00 72.94 173 TYR A CA 1
ATOM 1395 C C . TYR A 1 173 ? 0.108 -3.579 10.282 1.00 72.94 173 TYR A C 1
ATOM 1397 O O . TYR A 1 173 ? -0.773 -2.723 10.335 1.00 72.94 173 TYR A O 1
ATOM 1405 N N . GLY A 1 174 ? 0.242 -4.372 9.215 1.00 82.44 174 GLY A N 1
ATOM 1406 C CA . GLY A 1 174 ? -0.595 -4.320 8.019 1.00 82.44 174 GLY A CA 1
ATOM 1407 C C . GLY A 1 174 ? 0.030 -3.516 6.883 1.00 82.44 174 GLY A C 1
ATOM 1408 O O . GLY A 1 174 ? 1.233 -3.279 6.847 1.00 82.44 174 GLY A O 1
ATOM 1409 N N . TYR A 1 175 ? -0.810 -3.116 5.931 1.00 88.38 175 TYR A N 1
ATOM 1410 C CA . TYR A 1 175 ? -0.428 -2.336 4.757 1.00 88.38 175 TYR A CA 1
ATOM 1411 C C . TYR A 1 175 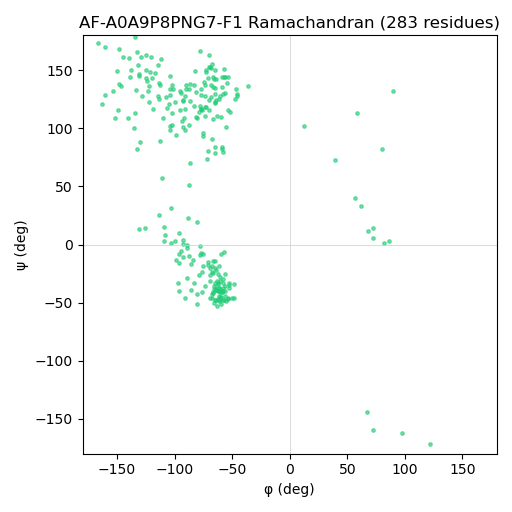? -1.468 -1.259 4.439 1.00 88.38 175 TYR A C 1
ATOM 1413 O O . TYR A 1 175 ? -2.634 -1.342 4.837 1.00 88.38 175 TYR A O 1
ATOM 1421 N N . HIS A 1 176 ? -1.037 -0.265 3.667 1.00 88.75 176 HIS A N 1
ATOM 1422 C CA . HIS A 1 176 ? -1.903 0.750 3.080 1.00 88.75 176 HIS A CA 1
ATOM 1423 C C . HIS A 1 176 ? -2.113 0.453 1.598 1.00 88.75 176 HIS A C 1
ATOM 1425 O O . HIS A 1 176 ? -1.207 -0.020 0.918 1.00 88.75 176 HIS A O 1
ATOM 1431 N N . VAL A 1 177 ? -3.312 0.745 1.101 1.00 93.19 177 VAL A N 1
ATOM 1432 C CA . VAL A 1 177 ? -3.629 0.645 -0.324 1.00 93.19 177 VAL A CA 1
ATOM 1433 C C . VAL A 1 177 ? -3.682 2.055 -0.894 1.00 93.19 177 VAL A C 1
ATOM 1435 O O . VAL A 1 177 ? -4.476 2.879 -0.439 1.00 93.19 177 VAL A O 1
ATOM 1438 N N . ARG A 1 178 ? -2.842 2.327 -1.892 1.00 93.88 178 ARG A N 1
ATOM 1439 C CA . ARG A 1 178 ? -2.791 3.599 -2.617 1.00 93.88 178 ARG A CA 1
ATOM 1440 C C . ARG A 1 178 ? -3.024 3.332 -4.098 1.00 93.88 178 ARG A C 1
ATOM 1442 O O . ARG A 1 178 ? -2.477 2.381 -4.643 1.00 93.88 178 ARG A O 1
ATOM 1449 N N . ILE A 1 179 ? -3.840 4.171 -4.729 1.00 95.12 179 ILE A N 1
ATOM 1450 C CA . ILE A 1 179 ? -4.029 4.172 -6.180 1.00 95.12 179 ILE A CA 1
ATOM 1451 C C . ILE A 1 179 ? -3.209 5.338 -6.721 1.00 95.12 179 ILE A C 1
ATOM 1453 O O . ILE A 1 179 ? -3.527 6.488 -6.420 1.00 95.12 179 ILE A O 1
ATOM 1457 N N . ALA A 1 180 ? -2.166 5.033 -7.487 1.00 94.62 180 ALA A N 1
ATOM 1458 C CA . ALA A 1 180 ? -1.447 6.020 -8.281 1.00 94.62 180 ALA A CA 1
ATOM 1459 C C . ALA A 1 180 ? -2.216 6.259 -9.584 1.00 94.62 180 ALA A C 1
ATOM 1461 O O . ALA A 1 180 ? -2.643 5.307 -10.236 1.00 94.62 180 ALA A O 1
ATOM 1462 N N . LYS A 1 181 ? -2.447 7.528 -9.928 1.00 92.69 181 LYS A N 1
ATOM 1463 C CA . LYS A 1 181 ? -3.196 7.897 -11.144 1.00 92.69 181 LYS A CA 1
ATOM 1464 C C . LYS A 1 181 ? -2.302 8.038 -12.363 1.00 92.69 181 LYS A C 1
ATOM 1466 O O . LYS A 1 181 ? -2.752 7.822 -13.477 1.00 92.69 181 LYS A O 1
ATOM 1471 N N . THR A 1 182 ? -1.051 8.401 -12.122 1.00 94.50 182 THR A N 1
ATOM 1472 C CA . THR A 1 182 ? -0.024 8.552 -13.142 1.00 94.50 182 THR A CA 1
ATOM 1473 C C . THR A 1 182 ? 1.207 7.764 -12.722 1.00 94.50 182 THR A C 1
ATOM 1475 O O . THR A 1 182 ? 1.366 7.423 -11.544 1.00 94.50 182 THR A O 1
ATOM 1478 N N . PHE A 1 183 ? 2.084 7.478 -13.680 1.00 95.81 183 PHE A N 1
ATOM 1479 C CA . PHE A 1 183 ? 3.338 6.783 -13.415 1.00 95.81 183 PHE A CA 1
ATOM 1480 C C . PHE A 1 183 ? 4.202 7.541 -12.391 1.00 95.81 183 PHE A C 1
ATOM 1482 O O . PHE A 1 183 ? 4.627 6.966 -11.392 1.00 95.81 183 PHE A O 1
ATOM 1489 N N . SER A 1 184 ? 4.379 8.854 -12.556 1.00 95.12 184 SER A N 1
ATOM 1490 C CA . SER A 1 184 ? 5.132 9.714 -11.630 1.00 95.12 184 SER A CA 1
ATOM 1491 C C . SER A 1 184 ? 4.582 9.684 -10.206 1.00 95.12 184 SER A C 1
ATOM 1493 O O . SER A 1 184 ? 5.356 9.676 -9.249 1.00 95.12 184 SER A O 1
ATOM 1495 N N . SER A 1 185 ? 3.256 9.609 -10.048 1.00 95.50 185 SER A N 1
ATOM 1496 C CA . SER A 1 185 ? 2.577 9.540 -8.748 1.00 95.50 185 SER A CA 1
ATOM 1497 C C . SER A 1 185 ? 2.930 8.267 -7.971 1.00 95.50 185 SER A C 1
ATOM 1499 O O . SER A 1 185 ? 2.869 8.265 -6.738 1.00 95.50 185 SER A O 1
ATOM 1501 N N . ILE A 1 186 ? 3.393 7.198 -8.633 1.00 95.75 186 ILE A N 1
ATOM 1502 C CA . ILE A 1 186 ? 3.951 6.024 -7.946 1.00 95.75 186 ILE A CA 1
ATOM 1503 C C . ILE A 1 186 ? 5.107 6.457 -7.040 1.00 95.75 186 ILE A C 1
ATOM 1505 O O . ILE A 1 186 ? 5.122 6.053 -5.879 1.00 95.75 186 ILE A O 1
ATOM 1509 N N . PHE A 1 187 ? 5.993 7.327 -7.524 1.00 94.75 187 PHE A N 1
ATOM 1510 C CA . PHE A 1 187 ? 7.210 7.757 -6.835 1.00 94.75 187 PHE A CA 1
ATOM 1511 C C . PHE A 1 187 ? 6.991 9.007 -5.972 1.00 94.75 187 PHE A C 1
ATOM 1513 O O . PHE A 1 187 ? 7.395 9.036 -4.810 1.00 94.75 187 PHE A O 1
ATOM 1520 N N . THR A 1 188 ? 6.322 10.028 -6.512 1.00 93.38 188 THR A N 1
ATOM 1521 C CA . THR A 1 188 ? 6.194 11.349 -5.867 1.00 93.38 188 THR A CA 1
ATOM 1522 C C . THR A 1 188 ? 5.186 11.376 -4.718 1.00 93.38 188 THR A C 1
ATOM 1524 O O . THR A 1 188 ? 5.312 12.197 -3.813 1.00 93.38 188 THR A O 1
ATOM 1527 N N . GLU A 1 189 ? 4.216 10.457 -4.703 1.00 93.81 189 GLU A N 1
ATOM 1528 C CA . GLU A 1 189 ? 3.215 10.324 -3.633 1.00 93.81 189 GLU A CA 1
ATOM 1529 C C . GLU A 1 189 ? 3.533 9.151 -2.688 1.00 93.81 189 GLU A C 1
ATOM 1531 O O . GLU A 1 189 ? 2.633 8.494 -2.148 1.00 93.81 189 GLU A O 1
ATOM 1536 N N . SER A 1 190 ? 4.821 8.849 -2.502 1.00 91.38 190 SER A N 1
ATOM 1537 C CA . SER A 1 190 ? 5.267 7.874 -1.508 1.00 91.38 190 SER A CA 1
ATOM 1538 C C . SER A 1 190 ? 4.792 8.261 -0.103 1.00 91.38 190 SER A C 1
ATOM 1540 O O . SER A 1 190 ? 4.730 9.430 0.269 1.00 91.38 190 SER A O 1
ATOM 1542 N N . SER A 1 191 ? 4.452 7.257 0.709 1.00 86.94 191 SER A N 1
ATOM 1543 C CA . SER A 1 191 ? 4.103 7.473 2.123 1.00 86.94 191 SER A CA 1
ATOM 1544 C C . SER A 1 191 ? 5.332 7.692 3.010 1.00 86.94 191 SER A C 1
ATOM 1546 O O . SER A 1 191 ? 5.190 8.047 4.180 1.00 86.94 191 SER A O 1
ATOM 1548 N N . TYR A 1 192 ? 6.530 7.477 2.465 1.00 87.25 192 TYR A N 1
ATOM 1549 C CA . TYR A 1 192 ? 7.794 7.742 3.133 1.00 87.25 192 TYR A CA 1
ATOM 1550 C C . TYR A 1 192 ? 8.250 9.167 2.833 1.00 87.25 192 TYR A C 1
ATOM 1552 O O . TYR A 1 192 ? 8.244 9.590 1.680 1.00 87.25 192 TYR A O 1
ATOM 1560 N N . LYS A 1 193 ? 8.677 9.895 3.873 1.00 86.69 193 LYS A N 1
ATOM 1561 C CA . LYS A 1 193 ? 9.120 11.295 3.759 1.00 86.69 193 LYS A CA 1
ATOM 1562 C C . LYS A 1 193 ? 10.253 11.468 2.742 1.00 86.69 193 LYS A C 1
ATOM 1564 O O . LYS A 1 193 ? 10.233 12.427 1.981 1.00 86.69 193 LYS A O 1
ATOM 1569 N N . ASP A 1 194 ? 11.187 10.524 2.734 1.00 88.69 194 ASP A N 1
ATOM 1570 C CA . ASP A 1 194 ? 12.367 10.543 1.866 1.00 88.69 194 ASP A CA 1
ATOM 1571 C C . ASP A 1 194 ? 12.158 9.709 0.587 1.00 88.69 194 ASP A C 1
ATOM 1573 O O . ASP A 1 194 ? 13.097 9.459 -0.161 1.00 88.69 194 ASP A O 1
ATOM 1577 N N . GLY A 1 195 ? 10.923 9.262 0.328 1.00 91.44 195 GLY A N 1
ATOM 1578 C CA . GLY A 1 195 ? 10.596 8.421 -0.816 1.00 91.44 195 GLY A CA 1
ATOM 1579 C C . GLY A 1 195 ? 11.097 6.980 -0.687 1.00 91.44 195 GLY A C 1
ATOM 1580 O O . GLY A 1 195 ? 11.316 6.454 0.410 1.00 91.44 195 GLY A O 1
ATOM 1581 N N . TYR A 1 196 ? 11.201 6.320 -1.838 1.00 94.31 196 TYR A N 1
ATOM 1582 C CA . TYR A 1 196 ? 11.765 4.979 -1.942 1.00 94.31 196 TYR A CA 1
ATOM 1583 C C . TYR A 1 196 ? 13.277 5.084 -2.122 1.00 94.31 196 TYR A C 1
ATOM 1585 O O . TYR A 1 196 ? 13.749 5.880 -2.925 1.00 94.31 196 TYR A O 1
ATOM 1593 N N . SER A 1 197 ? 14.029 4.284 -1.371 1.00 93.62 197 SER A N 1
ATOM 1594 C CA . SER A 1 197 ? 15.489 4.249 -1.459 1.00 93.62 197 SER A CA 1
ATOM 1595 C C . SER A 1 197 ? 15.985 3.435 -2.649 1.00 93.62 197 SER A C 1
ATOM 1597 O O . SER A 1 197 ? 17.117 3.638 -3.073 1.00 93.62 197 SER A O 1
ATOM 1599 N N . GLN A 1 198 ? 15.179 2.469 -3.109 1.00 94.38 198 GLN A N 1
ATOM 1600 C CA . GLN A 1 198 ? 15.440 1.684 -4.314 1.00 94.38 198 GLN A CA 1
ATOM 1601 C C . GLN A 1 198 ? 14.125 1.284 -4.996 1.00 94.38 198 GLN A C 1
ATOM 1603 O O . GLN A 1 198 ? 13.182 0.860 -4.313 1.00 94.38 198 GLN A O 1
ATOM 1608 N N . SER A 1 199 ? 14.074 1.364 -6.321 1.00 96.38 199 SER A N 1
ATOM 1609 C CA . SER A 1 199 ? 13.023 0.805 -7.172 1.00 96.38 199 SER A CA 1
ATOM 1610 C C . SER A 1 199 ? 13.507 -0.468 -7.868 1.00 96.38 199 SER A C 1
ATOM 1612 O O . SER A 1 199 ? 14.565 -0.524 -8.489 1.00 96.38 199 SER A O 1
ATOM 1614 N N . ILE A 1 200 ? 12.719 -1.527 -7.742 1.00 96.94 200 ILE A N 1
ATOM 1615 C CA . ILE A 1 200 ? 13.082 -2.875 -8.164 1.00 96.94 200 ILE A CA 1
ATOM 1616 C C . ILE A 1 200 ? 12.032 -3.342 -9.154 1.00 96.94 200 ILE A C 1
ATOM 1618 O O . ILE A 1 200 ? 10.843 -3.389 -8.827 1.00 96.94 200 ILE A O 1
ATOM 1622 N N . TYR A 1 201 ? 12.461 -3.703 -10.355 1.00 97.19 201 TYR A N 1
ATOM 1623 C CA . TYR A 1 201 ? 11.582 -4.276 -11.360 1.00 97.19 201 TYR A CA 1
ATOM 1624 C C . TYR A 1 201 ? 11.528 -5.800 -11.253 1.00 97.19 201 TYR A C 1
ATOM 1626 O O . TYR A 1 201 ? 12.546 -6.465 -11.064 1.00 97.19 201 TYR A O 1
ATOM 1634 N N . ILE A 1 202 ? 10.322 -6.352 -11.384 1.00 96.00 202 ILE A N 1
ATOM 1635 C CA . ILE A 1 202 ? 10.069 -7.789 -11.452 1.00 96.00 202 ILE A CA 1
ATOM 1636 C C . ILE A 1 202 ? 9.096 -8.033 -12.604 1.00 96.00 202 ILE A C 1
ATOM 1638 O O . ILE A 1 202 ? 7.922 -7.648 -12.534 1.00 96.00 202 ILE A O 1
ATOM 1642 N N . ASN A 1 203 ? 9.571 -8.698 -13.659 1.00 94.31 203 ASN A N 1
ATOM 1643 C CA . ASN A 1 203 ? 8.698 -9.087 -14.759 1.00 94.31 203 ASN A CA 1
ATOM 1644 C C . ASN A 1 203 ? 7.651 -10.087 -14.251 1.00 94.31 203 ASN A C 1
ATOM 1646 O O . ASN A 1 203 ? 7.989 -11.107 -13.654 1.00 94.31 203 ASN A O 1
ATOM 1650 N N . SER A 1 204 ? 6.373 -9.771 -14.453 1.00 94.12 204 SER A N 1
ATOM 1651 C CA . SER A 1 204 ? 5.268 -10.632 -14.046 1.00 94.12 204 SER A CA 1
ATOM 1652 C C . SER A 1 204 ? 4.053 -10.484 -14.953 1.00 94.12 204 SER A C 1
ATOM 1654 O O . SER A 1 204 ? 3.784 -9.421 -15.515 1.00 94.12 204 SER A O 1
ATOM 1656 N N . GLY A 1 205 ? 3.300 -11.574 -15.096 1.00 90.81 205 GLY A N 1
ATOM 1657 C CA . GLY A 1 205 ? 2.150 -11.655 -15.991 1.00 90.81 205 GLY A CA 1
ATOM 1658 C C . GLY A 1 205 ? 2.512 -11.712 -17.478 1.00 90.81 205 GLY A C 1
ATOM 1659 O O . GLY A 1 205 ? 1.600 -11.666 -18.304 1.00 90.81 205 GLY A O 1
ATOM 1660 N N . ASP A 1 206 ? 3.797 -11.806 -17.834 1.00 90.00 206 ASP A N 1
ATOM 1661 C CA . ASP A 1 206 ? 4.280 -11.921 -19.213 1.00 90.00 206 ASP A CA 1
ATOM 1662 C C . ASP A 1 206 ? 4.460 -13.392 -19.628 1.00 90.00 206 ASP A C 1
ATOM 1664 O O . ASP A 1 206 ? 5.429 -14.041 -19.244 1.00 90.00 206 ASP A O 1
ATOM 1668 N N . TYR A 1 207 ? 3.499 -13.928 -20.390 1.00 85.50 207 TYR A N 1
ATOM 1669 C CA . TYR A 1 207 ? 3.483 -15.335 -20.834 1.00 85.50 207 TYR A CA 1
ATOM 1670 C C . TYR A 1 207 ? 4.046 -15.556 -22.239 1.00 85.50 207 TYR A C 1
ATOM 1672 O O . TYR A 1 207 ? 4.254 -16.695 -22.646 1.00 85.50 207 TYR A O 1
ATOM 1680 N N . PHE A 1 208 ? 4.185 -14.486 -23.024 1.00 79.38 208 PHE A N 1
ATOM 1681 C CA . PHE A 1 208 ? 4.508 -14.582 -24.451 1.00 79.38 208 PHE A CA 1
ATOM 1682 C C . PHE A 1 208 ? 5.934 -14.134 -24.763 1.00 79.38 208 PHE A C 1
ATOM 1684 O O . PHE A 1 208 ? 6.263 -14.023 -25.939 1.00 79.38 208 PHE A O 1
ATOM 1691 N N . HIS A 1 209 ? 6.738 -13.880 -23.725 1.00 64.94 209 HIS A N 1
ATOM 1692 C CA . HIS A 1 209 ? 8.179 -13.644 -23.785 1.00 64.94 209 HIS A CA 1
ATOM 1693 C C . HIS A 1 209 ? 8.591 -12.808 -24.990 1.00 64.94 209 HIS A C 1
ATOM 1695 O O . HIS A 1 209 ? 9.172 -13.297 -25.957 1.00 64.94 209 HIS A O 1
ATOM 1701 N N . LYS A 1 210 ? 8.274 -11.514 -24.942 1.00 66.31 210 LYS A N 1
ATOM 1702 C CA . LYS A 1 210 ? 9.015 -10.583 -25.788 1.00 66.31 210 LYS A CA 1
ATOM 1703 C C . LYS A 1 210 ? 10.351 -10.372 -25.096 1.00 66.31 210 LYS A C 1
ATOM 1705 O O . LYS A 1 210 ? 10.349 -9.882 -23.972 1.00 66.31 210 LYS A O 1
ATOM 1710 N N . ASP A 1 211 ? 11.444 -10.771 -25.743 1.00 62.69 211 ASP A N 1
ATOM 1711 C CA . ASP A 1 211 ? 12.818 -10.599 -25.258 1.00 62.69 211 ASP A CA 1
ATOM 1712 C C . ASP A 1 211 ? 13.132 -9.112 -25.019 1.00 62.69 211 ASP A C 1
ATOM 1714 O O . ASP A 1 211 ? 13.744 -8.434 -25.846 1.00 62.69 211 ASP A O 1
ATOM 1718 N N . VAL A 1 212 ? 12.690 -8.572 -23.887 1.00 72.75 212 VAL A N 1
ATOM 1719 C CA . VAL A 1 212 ? 13.100 -7.258 -23.409 1.00 72.75 212 VAL A CA 1
ATOM 1720 C C . VAL A 1 212 ? 14.313 -7.486 -22.522 1.00 72.75 212 VAL A C 1
ATOM 1722 O O . VAL A 1 212 ? 14.191 -7.867 -21.360 1.00 72.75 212 VAL A O 1
ATOM 1725 N N . LYS A 1 213 ? 15.502 -7.273 -23.087 1.00 77.56 213 LYS A N 1
ATOM 1726 C CA . LYS A 1 213 ? 16.743 -7.249 -22.313 1.00 77.56 213 LYS A CA 1
ATOM 1727 C C . LYS A 1 213 ? 16.891 -5.878 -21.667 1.00 77.56 213 LYS A C 1
ATOM 1729 O O . LYS A 1 213 ? 17.132 -4.898 -22.366 1.00 77.56 213 LYS A O 1
ATOM 1734 N N . LEU A 1 214 ? 16.732 -5.832 -20.349 1.00 86.19 214 LEU A N 1
ATOM 1735 C CA . LEU A 1 214 ? 16.981 -4.637 -19.550 1.00 86.19 214 LEU A CA 1
ATOM 1736 C C . LEU A 1 214 ? 18.429 -4.649 -19.074 1.00 86.19 214 LEU A C 1
ATOM 1738 O O . LEU A 1 214 ? 18.880 -5.633 -18.495 1.00 86.19 214 LEU A O 1
ATOM 1742 N N . ASP A 1 215 ? 19.140 -3.552 -19.314 1.00 90.06 215 ASP A N 1
ATOM 1743 C CA . ASP A 1 215 ? 20.493 -3.339 -18.800 1.00 90.06 215 ASP A CA 1
ATOM 1744 C C . ASP A 1 215 ? 20.410 -2.733 -17.391 1.00 90.06 215 ASP A C 1
ATOM 1746 O O . ASP A 1 215 ? 20.628 -1.542 -17.184 1.00 90.06 215 ASP A O 1
ATOM 1750 N N . LEU A 1 216 ? 19.963 -3.549 -16.433 1.00 92.50 216 LEU A N 1
ATOM 1751 C CA . LEU A 1 216 ? 19.827 -3.186 -15.022 1.00 92.50 216 LEU A CA 1
ATOM 1752 C C . LEU A 1 216 ? 20.596 -4.188 -14.158 1.00 92.50 216 LEU A C 1
ATOM 1754 O O . LEU A 1 216 ? 20.579 -5.386 -14.456 1.00 92.50 216 LEU A O 1
ATOM 1758 N N . PRO A 1 217 ? 21.242 -3.741 -13.069 1.00 94.81 217 PRO A N 1
ATOM 1759 C CA . PRO A 1 217 ? 21.935 -4.652 -12.175 1.00 94.81 217 PRO A CA 1
ATOM 1760 C C . PRO A 1 217 ? 20.939 -5.543 -11.424 1.00 94.81 217 PRO A C 1
ATOM 1762 O O . PRO A 1 217 ? 19.805 -5.148 -11.129 1.00 94.81 217 PRO A O 1
ATOM 1765 N N . SER A 1 218 ? 21.389 -6.742 -11.059 1.00 94.00 218 SER A N 1
ATOM 1766 C CA . SER A 1 218 ? 20.669 -7.588 -10.108 1.00 94.00 218 SER A CA 1
ATOM 1767 C C . SER A 1 218 ? 20.501 -6.863 -8.774 1.00 94.00 218 SER A C 1
ATOM 1769 O O . SER A 1 218 ? 21.382 -6.123 -8.337 1.00 94.00 218 SER A O 1
ATOM 1771 N N . PHE A 1 219 ? 19.359 -7.075 -8.124 1.00 94.19 219 PHE A N 1
ATOM 1772 C CA . PHE A 1 219 ? 19.074 -6.476 -6.825 1.00 94.19 219 PHE A CA 1
ATOM 1773 C C . PHE A 1 219 ? 20.116 -6.855 -5.768 1.00 94.19 219 PHE A C 1
ATOM 1775 O O . PHE A 1 219 ? 20.366 -8.033 -5.517 1.00 94.19 219 PHE A O 1
ATOM 1782 N N . GLU A 1 220 ? 20.627 -5.831 -5.086 1.00 90.75 220 GLU A N 1
ATOM 1783 C CA . GLU A 1 220 ? 21.439 -5.950 -3.882 1.00 90.75 220 GLU A CA 1
ATOM 1784 C C . GLU A 1 220 ? 20.933 -4.959 -2.824 1.00 90.75 220 GLU A C 1
ATOM 1786 O O . GLU A 1 220 ? 20.679 -3.774 -3.092 1.00 90.75 220 GLU A O 1
ATOM 1791 N N . LEU A 1 221 ? 20.768 -5.433 -1.588 1.00 87.00 221 LEU A N 1
ATOM 1792 C CA . LEU A 1 221 ? 20.319 -4.577 -0.499 1.00 87.00 221 LEU A CA 1
ATOM 1793 C C . LEU A 1 221 ? 21.456 -3.636 -0.076 1.00 87.00 221 LEU A C 1
ATOM 1795 O O . LEU A 1 221 ? 22.443 -4.044 0.531 1.00 87.00 221 LEU A O 1
ATOM 1799 N N . LYS A 1 222 ? 21.298 -2.340 -0.356 1.00 78.44 222 LYS A N 1
ATOM 1800 C CA . LYS A 1 222 ? 22.208 -1.302 0.143 1.00 78.44 222 LYS A CA 1
ATOM 1801 C C . LYS A 1 222 ? 22.095 -1.237 1.675 1.00 78.44 222 LYS A C 1
ATOM 1803 O O . LYS A 1 222 ? 20.986 -1.158 2.200 1.00 78.44 222 LYS A O 1
ATOM 1808 N N . ASN A 1 223 ? 23.232 -1.272 2.380 1.00 68.19 223 ASN A N 1
ATOM 1809 C CA . ASN A 1 223 ? 23.312 -1.287 3.849 1.00 68.19 223 ASN A CA 1
ATOM 1810 C C . ASN A 1 223 ? 22.385 -0.248 4.516 1.00 68.19 223 ASN A C 1
ATOM 1812 O O . ASN A 1 223 ? 22.480 0.944 4.224 1.00 68.19 223 ASN A O 1
ATOM 1816 N N . GLY A 1 224 ? 21.560 -0.688 5.473 1.00 69.56 224 GLY A N 1
ATOM 1817 C CA . GLY A 1 224 ? 20.712 0.176 6.304 1.00 69.56 224 GLY A CA 1
ATOM 1818 C C . GLY A 1 224 ? 19.216 -0.140 6.217 1.00 69.56 224 GLY A C 1
ATOM 1819 O O . GLY A 1 224 ? 18.799 -1.139 5.639 1.00 69.56 224 GLY A O 1
ATOM 1820 N N . ASN A 1 225 ? 18.392 0.724 6.819 1.00 68.25 225 ASN A N 1
ATOM 1821 C CA . ASN A 1 225 ? 16.938 0.667 6.658 1.00 68.25 225 ASN A CA 1
ATOM 1822 C C . ASN A 1 225 ? 16.569 1.175 5.257 1.00 68.25 225 ASN A C 1
ATOM 1824 O O . ASN A 1 225 ? 16.812 2.342 4.952 1.00 68.25 225 ASN A O 1
ATOM 1828 N N . ALA A 1 226 ? 15.964 0.320 4.432 1.00 84.00 226 ALA A N 1
ATOM 1829 C CA . ALA A 1 226 ? 15.594 0.642 3.057 1.00 84.00 226 ALA A CA 1
ATOM 1830 C C . ALA A 1 226 ? 14.068 0.683 2.868 1.00 84.00 226 ALA A C 1
ATOM 1832 O O . ALA A 1 226 ? 13.346 -0.198 3.335 1.00 84.00 226 ALA A O 1
ATOM 1833 N N . ASN A 1 227 ? 13.585 1.686 2.133 1.00 90.19 227 ASN A N 1
ATOM 1834 C CA . ASN A 1 227 ? 12.202 1.767 1.663 1.00 90.19 227 ASN A CA 1
ATOM 1835 C C . ASN A 1 227 ? 12.172 1.290 0.211 1.00 90.19 227 ASN A C 1
ATOM 1837 O O . ASN A 1 227 ? 12.439 2.065 -0.706 1.00 90.19 227 ASN A O 1
ATOM 1841 N N . LEU A 1 228 ? 11.889 0.010 0.000 1.00 93.81 228 LEU A N 1
ATOM 1842 C CA . LEU A 1 228 ? 11.918 -0.593 -1.331 1.00 93.81 228 LEU A CA 1
ATOM 1843 C C . LEU A 1 228 ? 10.576 -0.404 -2.052 1.00 93.81 228 LEU A C 1
ATOM 1845 O O . LEU A 1 228 ? 9.511 -0.588 -1.455 1.00 93.81 228 LEU A O 1
ATOM 1849 N N . LEU A 1 229 ? 10.627 -0.075 -3.341 1.00 96.38 229 LEU A N 1
ATOM 1850 C CA . LEU A 1 229 ? 9.485 -0.118 -4.252 1.00 96.38 229 LEU A CA 1
ATOM 1851 C C . LEU A 1 229 ? 9.651 -1.305 -5.195 1.00 96.38 229 LEU A C 1
ATOM 1853 O O . LEU A 1 229 ? 10.580 -1.327 -5.990 1.00 96.38 229 LEU A O 1
ATOM 1857 N N . LEU A 1 230 ? 8.736 -2.269 -5.136 1.00 97.12 230 LEU A N 1
ATOM 1858 C CA . LEU A 1 230 ? 8.708 -3.395 -6.066 1.00 97.12 230 LEU A CA 1
ATOM 1859 C C . LEU A 1 230 ? 7.657 -3.117 -7.145 1.00 97.12 230 LEU A C 1
ATOM 1861 O O . LEU A 1 230 ? 6.482 -2.914 -6.832 1.00 97.12 230 LEU A O 1
ATOM 1865 N N . LEU A 1 231 ? 8.072 -3.129 -8.408 1.00 97.38 231 LEU A N 1
ATOM 1866 C CA . LEU A 1 231 ? 7.221 -2.942 -9.581 1.00 97.38 231 LEU A CA 1
ATOM 1867 C C . LEU A 1 231 ? 6.993 -4.297 -10.253 1.00 97.38 231 LEU A C 1
ATOM 1869 O O . LEU A 1 231 ? 7.865 -4.803 -10.955 1.00 97.38 231 LEU A O 1
ATOM 1873 N N . LEU A 1 232 ? 5.812 -4.877 -10.028 1.00 96.38 232 LEU A N 1
ATOM 1874 C CA . LEU A 1 232 ? 5.415 -6.178 -10.573 1.00 96.38 232 LEU A CA 1
ATOM 1875 C C . LEU A 1 232 ? 4.443 -5.994 -11.735 1.00 96.38 232 LEU A C 1
ATOM 1877 O O . LEU A 1 232 ? 3.252 -5.765 -11.523 1.00 96.38 232 LEU A O 1
ATOM 1881 N N . CYS A 1 233 ? 4.956 -6.066 -12.960 1.00 94.19 233 CYS A N 1
ATOM 1882 C CA . CYS A 1 233 ? 4.147 -5.975 -14.177 1.00 94.19 233 CYS A CA 1
ATOM 1883 C C . CYS A 1 233 ? 4.940 -6.411 -15.414 1.00 94.19 233 CYS A C 1
ATOM 1885 O O . CYS A 1 233 ? 6.157 -6.623 -15.356 1.00 94.19 233 CYS A O 1
ATOM 1887 N N . LYS A 1 234 ? 4.257 -6.498 -16.557 1.00 93.62 234 LYS A N 1
ATOM 1888 C CA . LYS A 1 234 ? 4.920 -6.610 -17.857 1.00 93.62 234 LYS A CA 1
ATOM 1889 C C . LYS A 1 234 ? 5.680 -5.328 -18.148 1.00 93.62 234 LYS A C 1
ATOM 1891 O O . LYS A 1 234 ? 5.163 -4.238 -17.906 1.00 93.62 234 LYS A O 1
ATOM 1896 N N . PHE A 1 235 ? 6.848 -5.451 -18.766 1.00 92.50 235 PHE A N 1
ATOM 1897 C CA . PHE A 1 235 ? 7.641 -4.277 -19.113 1.00 92.50 235 PHE A CA 1
ATOM 1898 C C . PHE A 1 235 ? 6.889 -3.333 -20.060 1.00 92.50 235 PHE A C 1
ATOM 1900 O O . PHE A 1 235 ? 6.876 -2.129 -19.847 1.00 92.50 235 PHE A O 1
ATOM 1907 N N . ASN A 1 236 ? 6.170 -3.879 -21.047 1.00 92.25 236 ASN A N 1
ATOM 1908 C CA . ASN A 1 236 ? 5.386 -3.069 -21.985 1.00 92.25 236 ASN A CA 1
ATOM 1909 C C . ASN A 1 236 ? 4.275 -2.258 -21.301 1.00 92.25 236 ASN A C 1
ATOM 1911 O O . ASN A 1 236 ? 3.968 -1.161 -21.754 1.00 92.25 236 ASN A O 1
ATOM 1915 N N . ASP A 1 237 ? 3.671 -2.781 -20.228 1.00 93.69 237 ASP A N 1
ATOM 1916 C CA . ASP A 1 237 ? 2.639 -2.051 -19.482 1.00 93.69 237 ASP A CA 1
ATOM 1917 C C . ASP A 1 237 ? 3.278 -0.924 -18.653 1.00 93.69 237 ASP A C 1
ATOM 1919 O O . ASP A 1 237 ? 2.711 0.165 -18.538 1.00 93.69 237 ASP A O 1
ATOM 1923 N N . LEU A 1 238 ? 4.480 -1.171 -18.116 1.00 94.88 238 LEU A N 1
ATOM 1924 C CA . LEU A 1 238 ? 5.275 -0.180 -17.394 1.00 94.88 238 LEU A CA 1
ATOM 1925 C C . LEU A 1 238 ? 5.734 0.958 -18.314 1.00 94.88 238 LEU A C 1
ATOM 1927 O O . LEU A 1 238 ? 5.504 2.124 -17.995 1.00 94.88 238 LEU A O 1
ATOM 1931 N N . ASP A 1 239 ? 6.324 0.624 -19.466 1.00 95.00 239 ASP A N 1
ATOM 1932 C CA . ASP A 1 239 ? 6.730 1.601 -20.480 1.00 95.00 239 ASP A CA 1
ATOM 1933 C C . ASP A 1 239 ? 5.512 2.363 -21.007 1.00 95.00 239 ASP A C 1
ATOM 1935 O O . ASP A 1 239 ? 5.524 3.588 -21.037 1.00 95.00 239 ASP A O 1
ATOM 1939 N N . TYR A 1 240 ? 4.401 1.681 -21.305 1.00 95.31 240 TYR A N 1
ATOM 1940 C CA . TYR A 1 240 ? 3.165 2.354 -21.702 1.00 95.31 240 TYR A CA 1
ATOM 1941 C C . TYR A 1 240 ? 2.720 3.393 -20.663 1.00 95.31 240 TYR A C 1
ATOM 1943 O O . TYR A 1 240 ? 2.441 4.536 -21.028 1.00 95.31 240 TYR A O 1
ATOM 1951 N N . ALA A 1 241 ? 2.687 3.034 -19.374 1.00 95.19 241 ALA A N 1
ATOM 1952 C CA . ALA A 1 241 ? 2.324 3.960 -18.302 1.00 95.19 241 ALA A CA 1
ATOM 1953 C C . ALA A 1 241 ? 3.292 5.152 -18.204 1.00 95.19 241 ALA A C 1
ATOM 1955 O O . ALA A 1 241 ? 2.846 6.288 -18.023 1.00 95.19 241 ALA A O 1
ATOM 1956 N N . PHE A 1 242 ? 4.595 4.913 -18.372 1.00 96.56 242 PHE A N 1
ATOM 1957 C CA . PHE A 1 242 ? 5.611 5.962 -18.458 1.00 96.56 242 PHE A CA 1
ATOM 1958 C C . PHE A 1 242 ? 5.362 6.900 -19.651 1.00 96.56 242 PHE A C 1
ATOM 1960 O O . PHE A 1 242 ? 5.314 8.117 -19.470 1.00 96.56 242 PHE A O 1
ATOM 1967 N N . GLN A 1 243 ? 5.111 6.365 -20.852 1.00 95.81 243 GLN A N 1
ATOM 1968 C CA . GLN A 1 243 ? 4.851 7.171 -22.050 1.00 95.81 243 GLN A CA 1
ATOM 1969 C C . GLN A 1 243 ? 3.594 8.044 -21.902 1.00 95.81 243 GLN A C 1
ATOM 1971 O O . GLN A 1 243 ? 3.596 9.192 -22.352 1.00 95.81 243 GLN A O 1
ATOM 1976 N N . GLN A 1 244 ? 2.537 7.546 -21.243 1.00 94.62 244 GLN A N 1
ATOM 1977 C CA . GLN A 1 244 ? 1.333 8.347 -20.968 1.00 94.62 244 GLN A CA 1
ATOM 1978 C C . GLN A 1 244 ? 1.625 9.552 -20.063 1.00 94.62 244 GLN A C 1
ATOM 1980 O O . GLN A 1 244 ? 1.006 10.606 -20.216 1.00 94.62 244 GLN A O 1
ATOM 1985 N N . ASP A 1 245 ? 2.592 9.426 -19.155 1.00 95.31 245 ASP A N 1
ATOM 1986 C CA . ASP A 1 245 ? 2.956 10.468 -18.193 1.00 95.31 245 ASP A CA 1
ATOM 1987 C C . ASP A 1 245 ? 4.194 11.284 -18.605 1.00 95.31 245 ASP A C 1
ATOM 1989 O O . ASP A 1 245 ? 4.617 12.194 -17.893 1.00 95.31 245 ASP A O 1
ATOM 1993 N N . ARG A 1 246 ? 4.765 11.011 -19.784 1.00 92.44 246 ARG A N 1
ATOM 1994 C CA . ARG A 1 246 ? 6.044 11.572 -20.251 1.00 92.44 246 ARG A CA 1
ATOM 1995 C C . ARG A 1 246 ? 6.119 13.097 -20.201 1.00 92.44 246 ARG A C 1
ATOM 1997 O O . ARG A 1 246 ? 7.173 13.660 -19.932 1.00 92.44 246 ARG A O 1
ATOM 2004 N N . LYS A 1 247 ? 4.995 13.787 -20.414 1.00 91.44 247 LYS A N 1
ATOM 2005 C CA . LYS A 1 247 ? 4.916 15.260 -20.344 1.00 91.44 247 LYS A CA 1
ATOM 2006 C C . LYS A 1 247 ? 5.252 15.815 -18.955 1.00 91.44 247 LYS A C 1
ATOM 2008 O O . LYS A 1 247 ? 5.678 16.962 -18.861 1.00 91.44 247 LYS A O 1
ATOM 2013 N N . ASN A 1 248 ? 5.057 15.018 -17.906 1.00 89.62 248 ASN A N 1
ATOM 2014 C CA . ASN A 1 248 ? 5.354 15.371 -16.520 1.00 89.62 248 ASN A CA 1
ATOM 2015 C C . ASN A 1 248 ? 6.751 14.896 -16.076 1.00 89.62 248 ASN A C 1
ATOM 2017 O O . ASN A 1 248 ? 7.185 15.230 -14.976 1.00 89.62 248 ASN A O 1
ATOM 2021 N N . LEU A 1 249 ? 7.463 14.144 -16.923 1.00 90.44 249 LEU A N 1
ATOM 2022 C CA . LEU A 1 249 ? 8.744 13.491 -16.635 1.00 90.44 249 LEU A CA 1
ATOM 2023 C C . LEU A 1 249 ? 9.877 14.147 -17.436 1.00 90.44 249 LEU A C 1
ATOM 2025 O O . LEU A 1 249 ? 10.543 13.519 -18.257 1.00 90.44 249 LEU A O 1
ATOM 2029 N N . GLY A 1 250 ? 10.042 15.457 -17.243 1.00 86.06 250 GLY A N 1
ATOM 2030 C CA . GLY A 1 250 ? 10.997 16.261 -18.005 1.00 86.06 250 GLY A CA 1
ATOM 2031 C C . GLY A 1 250 ? 12.430 15.730 -17.911 1.00 86.06 250 GLY A C 1
ATOM 2032 O O . GLY A 1 250 ? 12.936 15.504 -16.817 1.00 86.06 250 GLY A O 1
ATOM 2033 N N . GLY A 1 251 ? 13.083 15.579 -19.065 1.00 87.56 251 GLY A N 1
ATOM 2034 C CA . GLY A 1 251 ? 14.486 15.164 -19.160 1.00 87.56 251 GLY A CA 1
ATOM 2035 C C . GLY A 1 251 ? 14.736 13.659 -19.058 1.00 87.56 251 GLY A C 1
ATOM 2036 O O . GLY A 1 251 ? 15.892 13.268 -19.142 1.00 87.56 251 GLY A O 1
ATOM 2037 N N . ILE A 1 252 ? 13.690 12.838 -18.912 1.00 92.00 252 ILE A N 1
ATOM 2038 C CA . ILE A 1 252 ? 13.805 11.379 -18.832 1.00 92.00 252 ILE A CA 1
ATOM 2039 C C . ILE A 1 252 ? 13.295 10.769 -20.137 1.00 92.00 252 ILE A C 1
ATOM 2041 O O . ILE A 1 252 ? 12.192 11.084 -20.600 1.00 92.00 252 ILE A O 1
ATOM 2045 N N . GLU A 1 253 ? 14.102 9.919 -20.763 1.00 90.62 253 GLU A N 1
ATOM 2046 C CA . GLU A 1 253 ? 13.795 9.349 -22.076 1.00 90.62 253 GLU A CA 1
ATOM 2047 C C . GLU A 1 253 ? 13.178 7.959 -21.973 1.00 90.62 253 GLU A C 1
ATOM 2049 O O . GLU A 1 253 ? 12.337 7.602 -22.809 1.00 90.62 253 GLU A O 1
ATOM 2054 N N . LYS A 1 254 ? 13.591 7.201 -20.957 1.00 93.38 254 LYS A N 1
ATOM 2055 C CA . LYS A 1 254 ? 13.324 5.773 -20.804 1.00 93.38 254 LYS A CA 1
ATOM 2056 C C . LYS A 1 254 ? 12.801 5.436 -19.412 1.00 93.38 254 LYS A C 1
ATOM 2058 O O . LYS A 1 254 ? 13.192 6.043 -18.418 1.00 93.38 254 LYS A O 1
ATOM 2063 N N . VAL A 1 255 ? 11.932 4.430 -19.331 1.00 94.94 255 VAL A N 1
ATOM 2064 C CA . VAL A 1 255 ? 11.353 3.993 -18.051 1.00 94.94 255 VAL A CA 1
ATOM 2065 C C . VAL A 1 255 ? 12.392 3.318 -17.152 1.00 94.94 255 VAL A C 1
ATOM 2067 O O . VAL A 1 255 ? 12.287 3.371 -15.931 1.00 94.94 255 VAL A O 1
ATOM 2070 N N . GLU A 1 256 ? 13.431 2.742 -17.748 1.00 94.94 256 GLU A N 1
ATOM 2071 C CA . GLU A 1 256 ? 14.570 2.118 -17.082 1.00 94.94 256 GLU A CA 1
ATOM 2072 C C . GLU A 1 256 ? 15.340 3.102 -16.198 1.00 94.94 256 GLU A C 1
ATOM 2074 O O . GLU A 1 256 ? 15.884 2.696 -15.180 1.00 94.94 256 GLU A O 1
ATOM 2079 N N . GLU A 1 257 ? 15.317 4.400 -16.516 1.00 94.62 257 GLU A N 1
ATOM 2080 C CA . GLU A 1 257 ? 15.936 5.446 -15.689 1.00 94.62 257 GLU A CA 1
ATOM 2081 C C . GLU A 1 257 ? 15.233 5.622 -14.327 1.00 94.62 257 GLU A C 1
ATOM 2083 O O . GLU A 1 257 ? 15.781 6.248 -13.422 1.00 94.62 257 GLU A O 1
ATOM 2088 N N . PHE A 1 258 ? 14.031 5.057 -14.156 1.00 95.44 258 PHE A N 1
ATOM 2089 C CA . PHE A 1 258 ? 13.315 4.992 -12.877 1.00 95.44 258 PHE A CA 1
ATOM 2090 C C . PHE A 1 258 ? 13.575 3.707 -12.091 1.00 95.44 258 PHE A C 1
ATOM 2092 O O . PHE A 1 258 ? 12.967 3.530 -11.032 1.00 95.44 258 PHE A O 1
ATOM 2099 N N . LEU A 1 259 ? 14.396 2.791 -12.603 1.00 96.12 259 LEU A N 1
ATOM 2100 C CA . LEU A 1 259 ? 14.637 1.473 -12.027 1.00 96.12 259 LEU A CA 1
ATOM 2101 C C . LEU A 1 259 ? 16.083 1.381 -11.533 1.00 96.12 259 LEU A C 1
ATOM 2103 O O . LEU A 1 259 ? 17.017 1.586 -12.299 1.00 96.12 259 LEU A O 1
ATOM 2107 N N . ASP A 1 260 ? 16.274 1.035 -10.261 1.00 95.75 260 ASP A N 1
ATOM 2108 C CA . ASP A 1 260 ? 17.613 0.817 -9.706 1.00 95.75 260 ASP A CA 1
ATOM 2109 C C . ASP A 1 260 ? 18.134 -0.595 -9.986 1.00 95.75 260 ASP A C 1
ATOM 2111 O O . ASP A 1 260 ? 19.340 -0.798 -10.103 1.00 95.75 260 ASP A O 1
ATOM 2115 N N . SER A 1 261 ? 17.244 -1.592 -10.020 1.00 95.81 261 SER A N 1
ATOM 2116 C CA . SER A 1 261 ? 17.634 -3.001 -10.137 1.00 95.81 261 SER A CA 1
ATOM 2117 C C . SER A 1 261 ? 16.504 -3.908 -10.618 1.00 95.81 261 SER A C 1
ATOM 2119 O O . SER A 1 261 ? 15.333 -3.515 -10.668 1.00 95.81 261 SER A O 1
ATOM 2121 N N . ILE A 1 262 ? 16.858 -5.153 -10.938 1.00 95.50 262 ILE A N 1
ATOM 2122 C CA . ILE A 1 262 ? 15.929 -6.224 -11.295 1.00 95.50 262 ILE A CA 1
ATOM 2123 C C . ILE A 1 262 ? 16.034 -7.402 -10.317 1.00 95.50 262 ILE A C 1
ATOM 2125 O O . ILE A 1 262 ? 17.119 -7.766 -9.859 1.00 95.50 262 ILE A O 1
ATOM 2129 N N . VAL A 1 263 ? 14.899 -8.033 -10.012 1.00 95.19 263 VAL A N 1
ATOM 2130 C CA . VAL A 1 263 ? 14.870 -9.375 -9.411 1.00 95.19 263 VAL A CA 1
ATOM 2131 C C . VAL A 1 263 ? 14.340 -10.342 -10.451 1.00 95.19 263 VAL A C 1
ATOM 2133 O O . VAL A 1 263 ? 13.150 -10.347 -10.770 1.00 95.19 263 VAL A O 1
ATOM 2136 N N . GLU A 1 264 ? 15.226 -11.191 -10.960 1.00 92.38 264 GLU A N 1
ATOM 2137 C CA . GLU A 1 264 ? 14.836 -12.258 -11.871 1.00 92.38 264 GLU A CA 1
ATOM 2138 C C . GLU A 1 264 ? 13.966 -13.282 -11.140 1.00 92.38 264 GLU A C 1
ATOM 2140 O O . GLU A 1 264 ? 14.278 -13.719 -10.028 1.00 92.38 264 GLU A O 1
ATOM 2145 N N . ILE A 1 265 ? 12.879 -13.708 -11.770 1.00 92.88 265 ILE A N 1
ATOM 2146 C CA . ILE A 1 265 ? 12.006 -14.790 -11.307 1.00 92.88 265 ILE A CA 1
ATOM 2147 C C . ILE A 1 265 ? 11.737 -15.738 -12.482 1.00 92.88 265 ILE A C 1
ATOM 2149 O O . ILE A 1 265 ? 12.032 -15.368 -13.618 1.00 92.88 265 ILE A O 1
ATOM 2153 N N . PRO A 1 266 ? 11.202 -16.951 -12.248 1.00 91.69 266 PRO A N 1
ATOM 2154 C CA . PRO A 1 266 ? 10.814 -17.817 -13.349 1.00 91.69 266 PRO A CA 1
ATOM 2155 C C . PRO A 1 266 ? 9.873 -17.105 -14.324 1.00 91.69 266 PRO A C 1
ATOM 2157 O O . PRO A 1 266 ? 9.020 -16.305 -13.941 1.00 91.69 266 PRO A O 1
ATOM 2160 N N . GLU A 1 267 ? 10.052 -17.423 -15.592 1.00 88.25 267 GLU A N 1
ATOM 2161 C CA . GLU A 1 267 ? 9.285 -16.886 -16.704 1.00 88.25 267 GLU A CA 1
ATOM 2162 C C . GLU A 1 267 ? 7.825 -17.374 -16.707 1.00 88.25 267 GLU A C 1
ATOM 2164 O O . GLU A 1 267 ? 7.509 -18.449 -16.194 1.00 88.25 267 GLU A O 1
ATOM 2169 N N . GLY A 1 268 ? 6.911 -16.576 -17.273 1.00 87.81 268 GLY A N 1
ATOM 2170 C CA . GLY A 1 268 ? 5.508 -16.966 -17.457 1.00 87.81 268 GLY A CA 1
ATOM 2171 C C . GLY A 1 268 ? 4.696 -16.995 -16.161 1.00 87.81 268 GLY A C 1
ATOM 2172 O O . GLY A 1 268 ? 3.603 -17.561 -16.113 1.00 87.81 268 GLY A O 1
ATOM 2173 N N . VAL A 1 269 ? 5.226 -16.401 -15.092 1.00 92.88 269 VAL A N 1
ATOM 2174 C CA . VAL A 1 269 ? 4.613 -16.413 -13.767 1.00 92.88 269 VAL A CA 1
ATOM 2175 C C . VAL A 1 269 ? 3.551 -15.319 -13.653 1.00 92.88 269 VAL A C 1
ATOM 2177 O O . VAL A 1 269 ? 3.736 -14.176 -14.075 1.00 92.88 269 VAL A O 1
ATOM 2180 N N . ARG A 1 270 ? 2.414 -15.671 -13.048 1.00 94.81 270 ARG A N 1
ATOM 2181 C CA . ARG A 1 270 ? 1.305 -14.745 -12.775 1.00 94.81 270 ARG A CA 1
ATOM 2182 C C . ARG A 1 270 ? 1.714 -13.698 -11.740 1.00 94.81 270 ARG A C 1
ATOM 2184 O O . ARG A 1 270 ? 2.579 -13.954 -10.911 1.00 94.81 270 ARG A O 1
ATOM 2191 N N . VAL A 1 271 ? 1.066 -12.535 -11.734 1.00 94.62 271 VAL A N 1
ATOM 2192 C CA . VAL A 1 271 ? 1.435 -11.419 -10.837 1.00 94.62 271 VAL A CA 1
ATO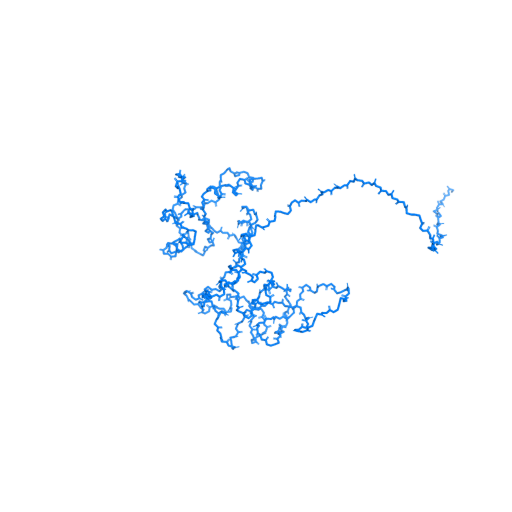M 2193 C C . VAL A 1 271 ? 1.380 -11.820 -9.356 1.00 94.62 271 VAL A C 1
ATOM 2195 O O . VAL A 1 271 ? 2.266 -11.458 -8.582 1.00 94.62 271 VAL A O 1
ATOM 2198 N N . GLU A 1 272 ? 0.380 -12.605 -8.953 1.00 93.75 272 GLU A N 1
ATOM 2199 C CA . GLU A 1 272 ? 0.237 -13.089 -7.577 1.00 93.75 272 GLU A CA 1
ATOM 2200 C C . GLU A 1 272 ? 1.376 -14.022 -7.141 1.00 93.75 272 GLU A C 1
ATOM 2202 O O . GLU A 1 272 ? 1.870 -13.911 -6.018 1.00 93.75 272 GLU A O 1
ATOM 2207 N N . ASP A 1 273 ? 1.827 -14.893 -8.043 1.00 95.50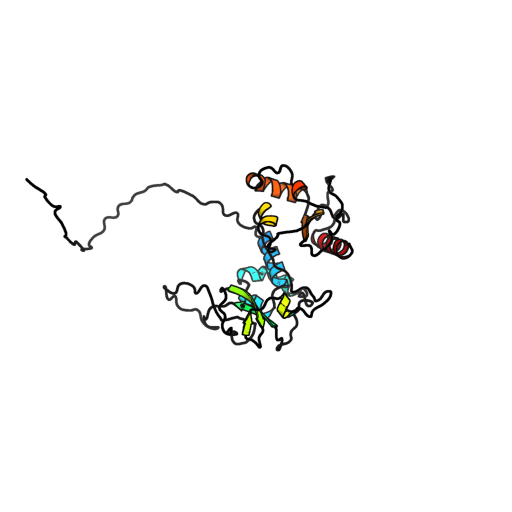 273 ASP A N 1
ATOM 2208 C CA . ASP A 1 273 ? 2.898 -15.856 -7.793 1.00 95.50 273 ASP A CA 1
ATOM 2209 C C . ASP A 1 273 ? 4.260 -15.134 -7.809 1.00 95.50 273 ASP A C 1
ATOM 2211 O O . ASP A 1 273 ? 5.100 -15.341 -6.931 1.00 95.50 273 ASP A O 1
ATOM 2215 N N . ALA A 1 274 ? 4.441 -14.196 -8.744 1.00 96.06 274 ALA A N 1
ATOM 2216 C CA . ALA A 1 274 ? 5.622 -13.347 -8.857 1.00 96.06 274 ALA A CA 1
ATOM 2217 C C . ALA A 1 274 ? 5.863 -12.524 -7.588 1.00 96.06 274 ALA A C 1
ATOM 2219 O O . ALA A 1 274 ? 6.999 -12.421 -7.129 1.00 96.06 274 ALA A O 1
ATOM 2220 N N . CYS A 1 275 ? 4.794 -11.996 -6.985 1.00 95.38 275 CYS A N 1
ATOM 2221 C CA . CYS A 1 275 ? 4.857 -11.272 -5.717 1.00 95.38 275 CYS A CA 1
ATOM 2222 C C . CYS A 1 275 ? 5.477 -12.122 -4.605 1.00 95.38 275 CYS A C 1
ATOM 2224 O O . CYS A 1 275 ? 6.401 -11.677 -3.923 1.00 95.38 275 CYS A O 1
ATOM 2226 N N . LEU A 1 276 ? 5.027 -13.369 -4.455 1.00 95.12 276 LEU A N 1
ATOM 2227 C CA . LEU A 1 276 ? 5.542 -14.270 -3.423 1.00 95.12 276 LEU A CA 1
ATOM 2228 C C . LEU A 1 276 ? 6.998 -14.668 -3.681 1.00 95.12 276 LEU A C 1
ATOM 2230 O O . LEU A 1 276 ? 7.807 -14.665 -2.750 1.00 95.12 276 LEU A O 1
ATOM 2234 N N . ILE A 1 277 ? 7.347 -14.976 -4.932 1.00 95.94 277 ILE A N 1
ATOM 2235 C CA . ILE A 1 277 ? 8.716 -15.352 -5.304 1.00 95.94 277 ILE A CA 1
ATOM 2236 C C . ILE A 1 277 ? 9.670 -14.177 -5.068 1.00 95.94 277 ILE A C 1
ATOM 2238 O O . ILE A 1 277 ? 10.706 -14.353 -4.427 1.00 95.94 277 ILE A O 1
ATOM 2242 N N . ALA A 1 278 ? 9.310 -12.978 -5.533 1.00 95.62 278 ALA A N 1
ATOM 2243 C CA . ALA A 1 278 ? 10.125 -11.778 -5.382 1.00 95.62 278 ALA A CA 1
ATOM 2244 C C . ALA A 1 278 ? 10.353 -11.428 -3.908 1.00 95.62 278 ALA A C 1
ATOM 2246 O O . ALA A 1 278 ? 11.495 -11.238 -3.496 1.00 95.62 278 ALA A O 1
ATOM 2247 N N . LEU A 1 279 ? 9.289 -11.415 -3.096 1.00 93.88 279 LEU A N 1
ATOM 2248 C CA . LEU A 1 279 ? 9.400 -11.149 -1.660 1.00 93.88 279 LEU A CA 1
ATOM 2249 C C . LEU A 1 279 ? 10.295 -12.171 -0.956 1.00 93.88 279 LEU A C 1
ATOM 2251 O O . LEU A 1 279 ? 11.086 -11.784 -0.103 1.00 93.88 279 LEU A O 1
ATOM 2255 N N . THR A 1 280 ? 10.213 -13.448 -1.340 1.00 93.81 280 THR A N 1
ATOM 2256 C CA . THR A 1 280 ? 11.061 -14.511 -0.775 1.00 93.81 280 THR A CA 1
ATOM 2257 C C . THR A 1 280 ? 12.531 -14.329 -1.152 1.00 93.81 280 THR A C 1
ATOM 2259 O O . THR A 1 280 ? 13.412 -14.536 -0.321 1.00 93.81 280 THR A O 1
ATOM 2262 N N . LYS A 1 281 ? 12.823 -13.940 -2.400 1.00 93.25 281 LYS A N 1
ATOM 2263 C CA . LYS A 1 281 ? 14.199 -13.658 -2.836 1.00 93.25 281 LYS A CA 1
ATOM 2264 C C . LYS A 1 281 ? 14.778 -12.458 -2.091 1.00 93.25 281 LYS A C 1
ATOM 2266 O O . LYS A 1 281 ? 15.864 -12.561 -1.531 1.00 93.25 281 LYS A O 1
ATOM 2271 N N . ILE A 1 282 ? 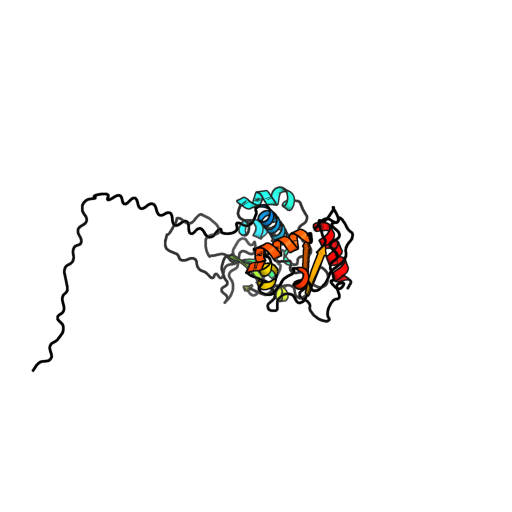14.019 -11.366 -2.019 1.00 91.38 282 ILE A N 1
ATOM 2272 C CA . ILE A 1 282 ? 14.439 -10.125 -1.357 1.00 91.38 282 ILE A CA 1
ATOM 2273 C C . ILE A 1 282 ? 14.611 -10.328 0.152 1.00 91.38 282 ILE A C 1
ATOM 2275 O O . ILE A 1 282 ? 15.559 -9.805 0.719 1.00 91.38 282 ILE A O 1
ATOM 2279 N N . SER A 1 283 ? 13.750 -11.109 0.818 1.00 86.56 283 SER A N 1
ATOM 2280 C CA . SER A 1 283 ? 13.883 -11.365 2.262 1.00 86.56 283 SER A CA 1
ATOM 2281 C C . SER A 1 283 ? 15.119 -12.186 2.639 1.00 86.56 283 SER A C 1
ATOM 2283 O O . SER A 1 283 ? 15.485 -12.210 3.811 1.00 86.56 283 SER A O 1
ATOM 2285 N N . ASN A 1 284 ? 15.708 -12.894 1.672 1.00 80.25 284 ASN A N 1
ATOM 2286 C CA . ASN A 1 284 ? 16.895 -13.733 1.846 1.00 80.25 284 ASN A CA 1
ATOM 2287 C C . ASN A 1 284 ? 18.180 -13.080 1.302 1.00 80.25 284 ASN A C 1
ATOM 2289 O O . ASN A 1 284 ? 19.221 -13.736 1.314 1.00 80.25 284 ASN A O 1
ATOM 2293 N N . SER A 1 285 ? 18.088 -11.852 0.780 1.00 75.75 285 SER A N 1
ATOM 2294 C CA . SER A 1 285 ? 19.221 -11.060 0.276 1.00 75.75 285 SER A CA 1
ATOM 2295 C C . SER A 1 285 ? 19.813 -10.210 1.395 1.00 75.75 285 SER A C 1
ATOM 2297 O O . SER A 1 285 ? 21.054 -10.095 1.438 1.00 75.75 285 SER A O 1
#

pLDDT: mean 79.0, std 21.52, range [29.08, 97.38]

Radius of gyration: 27.91 Å; Cα contacts (8 Å, |Δi|>4): 328; chains: 1; bounding box: 68×99×55 Å

Organism: NCBI:txid1378264

Mean predicted aligned error: 12.51 Å